Protein AF-A0A2V8TIM9-F1 (afdb_monomer_lite)

Foldseek 3Di:
DPDDQADFQALLLLLLLVLLVVVVDDPVLQVQLVVQLVVNCVVRNADPPPVRRVSRSSSSSSVSNLVSLVCCCVPPVDHDPLSNCLSVVSVVVVVVLVVLLLVLQDFWAQQLQVQLVCVVVVDRVQLVVQCVCVVDPCSVVVVVCLVSNVSNVLSVLVVVDDPLSVVLNVVLVVLSVVQSVVCNVHFADYCCQVPVPQGNPRDDDSVPGDNDIHGGPDRGGRRVPPHSSVVSVVSCVVSVVVVVVD

Radius of gyration: 21.19 Å; chains: 1; bounding box: 47×38×61 Å

Secondary structure (DSSP, 8-state):
----S-PPP-HHHHHHHHHHHHT---HHHHHHHHHHHHHHHHHH---SSHHHHHHHHHHHHHHHHHHHHHHHHHHHS---HHHHHHHHHHHHHHHHHHHHHHTT--SEE-HHHHHHHHHHTTS-HHHHHHHHHHHSTTHHHHHHHHHHTHHHHHHHHHHH-SHHHHHHHHHHHHHHHHHHHHHHHS----HHHHSTTTTTTSPPPGGG--SS-EE-SS------SS-HHHHHHHHHHHHHHHHTT-

pLDDT: mean 85.4, std 11.75, range [27.94, 96.06]

Sequence (246 aa):
MQQTPGLDPNMNFITCLLLFLAARPKRWELISMGMVAAVLLACFGIRREPWQAVLQVLSYGGAGGLVTVLLLPYLSRHFDWKLVGKLVFPPAFGTLTSVLLAATVSGVTYDNLLYAFDGALGFQPDFWAGRVILQIPGMSVSARFLYEALPLFLATAYVSGGCAARNMIAFLVLLGLCGAICFRLFPAVGSVYLYPDAFPFNPPALSSISLVPQSVTVAAPRNCMPSLHCAWAIAFLWTSRRFSRI

Structure (mmCIF, N/CA/C/O backbone):
data_AF-A0A2V8TIM9-F1
#
_entry.id   AF-A0A2V8TIM9-F1
#
loop_
_atom_site.group_PDB
_atom_site.id
_atom_site.type_symbol
_atom_site.label_atom_id
_atom_site.label_alt_id
_atom_site.label_comp_id
_atom_site.label_asym_id
_atom_site.label_entity_id
_atom_site.label_seq_id
_atom_site.pdbx_PDB_ins_code
_atom_site.Cartn_x
_atom_site.Cartn_y
_atom_site.Cartn_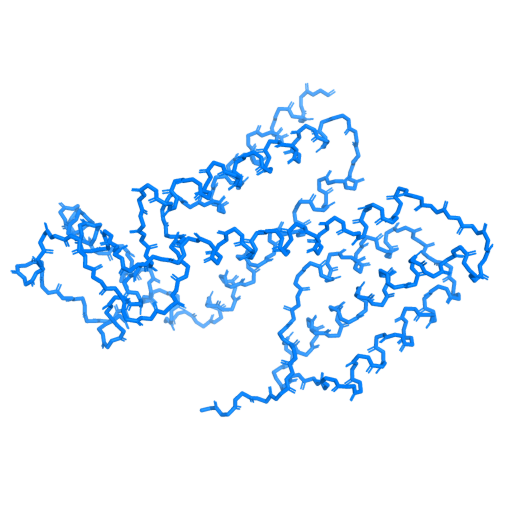z
_atom_site.occupancy
_atom_site.B_iso_or_equiv
_atom_site.auth_seq_id
_atom_site.auth_comp_id
_atom_site.auth_asym_id
_atom_site.auth_atom_id
_atom_site.pdbx_PDB_model_num
ATOM 1 N N . MET A 1 1 ? 22.416 -7.457 4.681 1.00 33.88 1 MET A N 1
ATOM 2 C CA . MET A 1 1 ? 21.617 -6.953 5.820 1.00 33.88 1 MET A CA 1
ATOM 3 C C . MET A 1 1 ? 20.692 -8.069 6.282 1.00 33.88 1 MET A C 1
ATOM 5 O O . MET A 1 1 ? 19.749 -8.380 5.570 1.00 33.88 1 MET A O 1
ATOM 9 N N . GLN A 1 2 ? 20.988 -8.727 7.406 1.00 27.94 2 GLN A N 1
ATOM 10 C CA . GLN A 1 2 ? 20.057 -9.691 8.005 1.00 27.94 2 GLN A CA 1
ATOM 11 C C . GLN A 1 2 ? 18.818 -8.926 8.491 1.00 27.94 2 GLN A C 1
ATOM 13 O O . GLN A 1 2 ? 18.928 -8.085 9.382 1.00 27.94 2 GLN A O 1
ATOM 18 N N . GLN A 1 3 ? 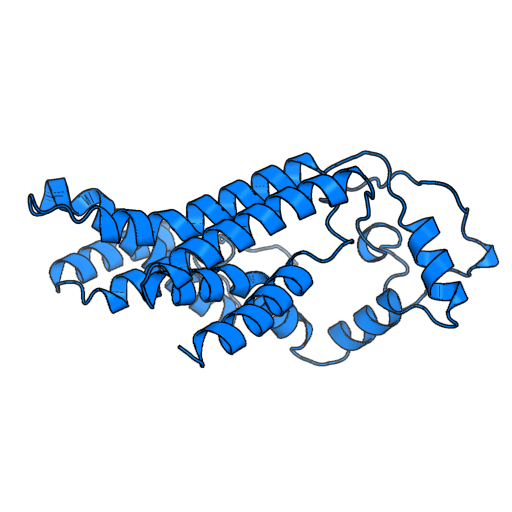17.659 -9.173 7.874 1.00 38.91 3 GLN A N 1
ATOM 19 C CA . GLN A 1 3 ? 16.373 -8.691 8.374 1.00 38.91 3 GLN A CA 1
ATOM 20 C C . GLN A 1 3 ? 16.167 -9.268 9.780 1.00 38.91 3 GLN A C 1
ATOM 22 O O . GLN A 1 3 ? 16.109 -10.483 9.951 1.00 38.91 3 GLN A O 1
ATOM 27 N N . THR A 1 4 ? 16.103 -8.411 10.800 1.00 43.81 4 THR A N 1
ATOM 28 C CA . THR A 1 4 ? 15.718 -8.852 12.144 1.00 43.81 4 THR A CA 1
ATOM 29 C C . THR A 1 4 ? 14.275 -9.358 12.116 1.00 43.81 4 THR A C 1
ATOM 31 O O . THR A 1 4 ? 13.441 -8.734 11.452 1.00 43.81 4 THR A O 1
ATOM 34 N N . PRO A 1 5 ? 13.956 -10.446 12.837 1.00 42.28 5 PRO A N 1
ATOM 35 C CA . PRO A 1 5 ? 12.608 -10.986 12.887 1.00 42.28 5 PRO A CA 1
ATOM 36 C C . PRO A 1 5 ? 11.713 -9.981 13.614 1.00 42.28 5 PRO A C 1
ATOM 38 O O . PRO A 1 5 ? 11.809 -9.794 14.821 1.00 42.28 5 PRO A O 1
ATOM 41 N N . GLY A 1 6 ? 10.892 -9.279 12.847 1.00 53.44 6 GLY A N 1
ATOM 42 C CA . GLY A 1 6 ? 9.860 -8.387 13.342 1.00 53.44 6 GLY A CA 1
ATOM 43 C C . GLY A 1 6 ? 8.857 -8.161 12.229 1.00 53.44 6 GLY A C 1
ATOM 44 O O . GLY A 1 6 ? 9.261 -7.827 11.109 1.00 53.44 6 GLY A O 1
ATOM 45 N N . LEU A 1 7 ? 7.573 -8.378 12.526 1.00 67.75 7 LEU A N 1
ATOM 46 C CA . LEU A 1 7 ? 6.490 -8.146 11.572 1.00 67.75 7 LEU A CA 1
ATOM 47 C C . LEU A 1 7 ? 6.572 -6.710 11.046 1.00 67.75 7 LEU A C 1
ATOM 49 O O . LEU A 1 7 ? 6.748 -5.775 11.828 1.00 67.75 7 LEU A O 1
ATOM 53 N N . ASP A 1 8 ? 6.471 -6.534 9.729 1.00 77.88 8 ASP A N 1
ATOM 54 C CA . ASP A 1 8 ? 6.443 -5.193 9.151 1.00 77.88 8 ASP A CA 1
ATOM 55 C C . ASP A 1 8 ? 5.258 -4.398 9.735 1.00 77.88 8 ASP A C 1
ATOM 57 O O . ASP A 1 8 ? 4.168 -4.962 9.903 1.00 77.88 8 ASP A O 1
ATOM 61 N N . PRO A 1 9 ? 5.444 -3.103 10.062 1.00 81.81 9 PRO A N 1
ATOM 62 C CA . PRO A 1 9 ? 4.342 -2.255 10.493 1.00 81.81 9 PRO A CA 1
ATOM 63 C C . PRO A 1 9 ? 3.198 -2.294 9.479 1.00 81.81 9 PRO A C 1
ATOM 65 O O . PRO A 1 9 ? 3.424 -2.131 8.282 1.00 81.81 9 PRO A O 1
ATOM 68 N N . ASN A 1 10 ? 1.965 -2.489 9.946 1.00 87.25 10 ASN A N 1
ATOM 69 C CA . ASN A 1 10 ? 0.814 -2.618 9.061 1.00 87.25 10 ASN A CA 1
ATOM 70 C C . ASN A 1 10 ? -0.120 -1.413 9.210 1.00 87.25 10 ASN A C 1
ATOM 72 O O . ASN A 1 10 ? -0.772 -1.222 10.242 1.00 87.25 10 ASN A O 1
ATOM 76 N N . MET A 1 11 ? -0.227 -0.620 8.143 1.00 88.50 11 MET A N 1
ATOM 77 C CA . MET A 1 11 ? -1.059 0.588 8.111 1.00 88.50 11 MET A CA 1
ATOM 78 C C . MET A 1 11 ? -2.547 0.302 8.351 1.00 88.50 11 MET A C 1
ATOM 80 O O . MET A 1 11 ? -3.248 1.153 8.900 1.00 88.50 11 MET A O 1
ATOM 84 N N . ASN A 1 12 ? -3.037 -0.902 8.031 1.00 89.00 12 ASN A N 1
ATOM 85 C CA . ASN A 1 12 ? -4.417 -1.290 8.330 1.00 89.00 12 ASN A CA 1
ATOM 86 C C . ASN A 1 12 ? -4.664 -1.366 9.840 1.00 89.00 12 ASN A C 1
ATOM 88 O O . ASN A 1 12 ? -5.698 -0.905 10.310 1.00 89.00 12 ASN A O 1
ATOM 92 N N . PHE A 1 13 ? -3.713 -1.883 10.622 1.00 92.00 13 PHE A N 1
ATOM 93 C CA . PHE A 1 13 ? -3.869 -1.913 12.076 1.00 92.00 13 PHE A CA 1
ATOM 94 C C . PHE A 1 13 ? -3.652 -0.539 12.700 1.00 92.00 13 PHE A C 1
ATOM 96 O O . PHE A 1 13 ? -4.414 -0.163 13.583 1.00 92.00 13 PHE A O 1
ATOM 103 N N . ILE A 1 14 ? -2.711 0.269 12.203 1.00 91.81 14 ILE A N 1
ATOM 104 C CA . ILE A 1 14 ? -2.595 1.676 12.635 1.00 91.81 14 ILE A CA 1
ATOM 105 C C . ILE A 1 14 ? -3.925 2.411 12.412 1.00 91.81 14 ILE A C 1
ATOM 107 O O . ILE A 1 14 ? -4.389 3.153 13.277 1.00 91.81 14 ILE A O 1
ATOM 111 N N . THR A 1 15 ? -4.594 2.134 11.294 1.00 89.06 15 THR A N 1
ATOM 112 C CA . THR A 1 15 ? -5.945 2.630 11.035 1.00 89.06 15 THR A CA 1
ATOM 113 C C . THR A 1 15 ? -6.928 2.174 12.118 1.00 89.06 15 THR A C 1
ATOM 115 O O . THR A 1 15 ? -7.628 3.010 12.685 1.00 89.06 15 THR A O 1
ATOM 118 N N . CYS A 1 16 ? -6.946 0.886 12.480 1.00 91.81 16 CYS A N 1
ATOM 119 C CA . CYS A 1 16 ? -7.778 0.378 13.579 1.00 91.81 16 CYS A CA 1
ATOM 120 C C . CYS A 1 16 ? -7.513 1.098 14.908 1.00 91.81 16 CYS A C 1
ATOM 122 O O . CYS A 1 16 ? -8.469 1.376 15.629 1.00 91.81 16 CYS A O 1
ATOM 124 N N . LEU A 1 17 ? -6.257 1.444 15.218 1.00 93.06 17 LEU A N 1
ATOM 125 C CA . LEU A 1 17 ? -5.920 2.208 16.423 1.00 93.06 17 LEU A CA 1
ATOM 126 C C . LEU A 1 17 ? -6.602 3.579 16.417 1.00 93.06 17 LEU A C 1
ATOM 128 O O . LEU A 1 17 ? -7.246 3.949 17.396 1.00 93.06 17 LEU A O 1
ATOM 132 N N . LEU A 1 18 ? -6.502 4.315 15.308 1.00 90.62 18 LEU A N 1
ATOM 133 C CA . LEU A 1 18 ? -7.140 5.628 15.175 1.00 90.62 18 LEU A CA 1
ATOM 134 C C . LEU A 1 18 ? -8.662 5.527 15.331 1.00 90.62 18 LEU A C 1
ATOM 136 O O . LEU A 1 18 ? -9.261 6.330 16.045 1.00 90.62 18 LEU A O 1
ATOM 140 N N . LEU A 1 19 ? -9.280 4.516 14.713 1.00 88.88 19 LEU A N 1
ATOM 141 C CA . LEU A 1 19 ? -10.717 4.248 14.820 1.00 88.88 19 LEU A CA 1
ATOM 142 C C . LEU A 1 19 ? -11.144 3.920 16.251 1.00 88.88 19 LEU A C 1
ATOM 144 O O . LEU A 1 19 ? -12.153 4.437 16.732 1.00 88.88 19 LEU A O 1
ATOM 148 N N . PHE A 1 20 ? -10.369 3.070 16.921 1.00 91.50 20 PHE A N 1
ATOM 149 C CA . PHE A 1 20 ? -10.612 2.661 18.295 1.00 91.50 20 PHE A CA 1
ATOM 150 C C . PHE A 1 20 ? -10.519 3.854 19.245 1.00 91.50 20 PHE A C 1
ATOM 152 O O . PHE A 1 20 ? -11.456 4.106 19.993 1.00 91.50 20 PHE A O 1
ATOM 159 N N . LEU A 1 21 ? -9.447 4.648 19.163 1.00 92.44 21 LEU A N 1
ATOM 160 C CA . LEU A 1 21 ? -9.264 5.837 20.000 1.00 92.44 21 LEU A CA 1
ATOM 161 C C . LEU A 1 21 ? -10.324 6.913 19.719 1.00 92.44 21 LEU A C 1
ATOM 163 O O . LEU A 1 21 ? -10.828 7.536 20.656 1.00 92.44 21 LEU A O 1
ATOM 167 N N . ALA A 1 22 ? -10.720 7.097 18.455 1.00 89.00 22 ALA A N 1
ATOM 168 C CA . ALA A 1 22 ? -11.788 8.022 18.075 1.00 89.00 22 ALA A CA 1
ATOM 169 C C . ALA A 1 22 ? -13.156 7.631 18.665 1.00 89.00 22 ALA A C 1
ATOM 171 O O . ALA A 1 22 ? -13.987 8.508 18.909 1.00 89.00 22 ALA A O 1
ATOM 172 N N . ALA A 1 23 ? -13.378 6.343 18.949 1.00 88.69 23 ALA A N 1
ATOM 173 C CA . ALA A 1 23 ? -14.577 5.855 19.630 1.00 88.69 23 ALA A CA 1
ATOM 174 C C . ALA A 1 23 ? -14.598 6.156 21.143 1.00 88.69 23 ALA A C 1
ATOM 176 O O . ALA A 1 23 ? -15.589 5.849 21.801 1.00 88.69 23 ALA A O 1
ATOM 177 N N . ARG A 1 24 ? -13.547 6.796 21.685 1.00 91.19 24 ARG A N 1
ATOM 178 C CA . ARG A 1 24 ? -13.395 7.172 23.104 1.00 91.19 24 ARG A CA 1
ATOM 179 C C . ARG A 1 24 ? -13.547 5.965 24.044 1.00 91.19 24 ARG A C 1
ATOM 181 O O . ARG A 1 24 ? -14.478 5.930 24.853 1.00 91.19 24 ARG A O 1
ATOM 188 N N . PRO A 1 25 ? -12.632 4.986 23.946 1.00 91.62 25 PRO A N 1
ATOM 189 C CA . PRO A 1 25 ? -12.728 3.743 24.690 1.00 91.62 25 PRO A CA 1
ATOM 190 C C . PRO A 1 25 ? -12.607 3.991 26.194 1.00 91.62 25 PRO A C 1
ATOM 192 O O . PRO A 1 25 ? -11.937 4.924 26.656 1.00 91.62 25 PRO A O 1
ATOM 195 N N . LYS A 1 26 ? -13.250 3.134 26.983 1.00 92.88 26 LYS A N 1
ATOM 196 C CA . LYS A 1 26 ? -13.168 3.192 28.449 1.00 92.88 26 LYS A CA 1
ATOM 197 C C . LYS A 1 26 ? -11.759 2.811 28.917 1.00 92.88 26 LYS A C 1
ATOM 199 O O . LYS A 1 26 ? -11.015 2.117 28.231 1.00 92.88 26 LYS A O 1
ATOM 204 N N . ARG A 1 27 ? -11.398 3.193 30.149 1.00 93.94 27 ARG A N 1
ATOM 205 C CA . ARG A 1 27 ? -10.072 2.885 30.729 1.00 93.94 27 ARG A CA 1
ATOM 206 C C . ARG A 1 27 ? -9.726 1.394 30.681 1.00 93.94 27 ARG A C 1
ATOM 208 O O . ARG A 1 27 ? -8.596 1.044 30.375 1.00 93.94 27 ARG A O 1
ATOM 215 N N . TRP A 1 28 ? -10.691 0.519 30.952 1.00 91.06 28 TRP A N 1
ATOM 216 C CA . TRP A 1 28 ? -10.463 -0.927 30.927 1.00 91.06 28 TRP A CA 1
ATOM 217 C C . TRP A 1 28 ? -10.275 -1.472 29.499 1.00 91.06 28 TRP A C 1
ATOM 219 O O . TRP A 1 28 ? -9.502 -2.405 29.302 1.00 91.06 28 TRP A O 1
ATOM 229 N N . GLU A 1 29 ? -10.916 -0.863 28.498 1.00 93.38 29 GLU A N 1
ATOM 230 C CA . GLU A 1 29 ? -10.746 -1.218 27.083 1.00 93.38 29 GLU A CA 1
ATOM 231 C C . GLU A 1 29 ? -9.335 -0.832 26.615 1.00 93.38 29 GLU A C 1
ATOM 233 O O . GLU A 1 29 ? -8.671 -1.613 25.939 1.00 93.38 29 GLU A O 1
ATOM 238 N N . LEU A 1 30 ? -8.825 0.323 27.063 1.00 95.06 30 LEU A N 1
ATOM 239 C CA . LEU A 1 30 ? -7.430 0.725 26.843 1.00 95.06 30 LEU A CA 1
ATOM 240 C C . LEU A 1 30 ? -6.433 -0.238 27.502 1.00 95.06 30 LEU A C 1
ATOM 242 O O . LEU A 1 30 ? -5.409 -0.556 26.900 1.00 95.06 30 LEU A O 1
ATOM 246 N N . ILE A 1 31 ? -6.730 -0.729 28.711 1.00 94.50 31 ILE A N 1
ATOM 247 C CA . ILE A 1 31 ? -5.897 -1.735 29.389 1.00 94.50 31 ILE A CA 1
ATOM 248 C C . ILE A 1 31 ? -5.896 -3.044 28.591 1.00 94.50 31 ILE A C 1
ATOM 250 O O . ILE A 1 31 ? -4.830 -3.598 28.339 1.00 94.50 31 ILE A O 1
ATOM 254 N N . SER A 1 32 ? -7.064 -3.516 28.144 1.00 93.31 32 SER A N 1
ATOM 255 C CA . SER A 1 32 ? -7.175 -4.713 27.300 1.00 93.31 32 SER A CA 1
ATOM 256 C C . SER A 1 32 ? -6.370 -4.574 26.004 1.00 93.31 32 SER A C 1
ATOM 258 O O . SER A 1 32 ? -5.559 -5.449 25.699 1.00 93.31 32 SER A O 1
ATOM 260 N N . MET A 1 33 ? -6.519 -3.447 25.302 1.00 95.75 33 MET A N 1
ATOM 261 C CA . MET A 1 33 ? -5.756 -3.129 24.093 1.00 95.75 33 MET A CA 1
ATOM 262 C C . MET A 1 33 ? -4.248 -3.154 24.373 1.00 95.75 33 MET A C 1
ATOM 264 O O . MET A 1 33 ? -3.489 -3.771 23.626 1.00 95.75 33 MET A O 1
ATOM 268 N N . GLY A 1 34 ? -3.817 -2.506 25.462 1.00 96.06 34 GLY A N 1
ATOM 269 C CA . GLY A 1 34 ? -2.417 -2.446 25.877 1.00 96.06 34 GLY A CA 1
ATOM 270 C C . GLY A 1 34 ? -1.830 -3.817 26.214 1.00 96.06 34 GLY A C 1
ATOM 271 O O . GLY A 1 34 ? -0.706 -4.106 25.810 1.00 96.06 34 GLY A O 1
ATOM 272 N N . MET A 1 35 ? -2.593 -4.690 26.882 1.00 95.44 35 MET A N 1
ATOM 273 C CA . MET A 1 35 ? -2.165 -6.063 27.174 1.00 95.44 35 MET A CA 1
ATOM 274 C C . MET A 1 35 ? -1.942 -6.867 25.892 1.00 95.44 35 MET A C 1
ATOM 276 O O . MET A 1 35 ? -0.901 -7.503 25.747 1.00 95.44 35 MET A O 1
ATOM 280 N N . VAL A 1 36 ? -2.875 -6.805 24.936 1.00 94.69 36 VAL A N 1
ATOM 281 C CA . VAL A 1 36 ? -2.715 -7.500 23.648 1.00 94.69 36 VAL A CA 1
ATOM 282 C C . VAL A 1 36 ? -1.513 -6.946 22.881 1.00 94.69 36 VAL A C 1
ATOM 284 O O . VA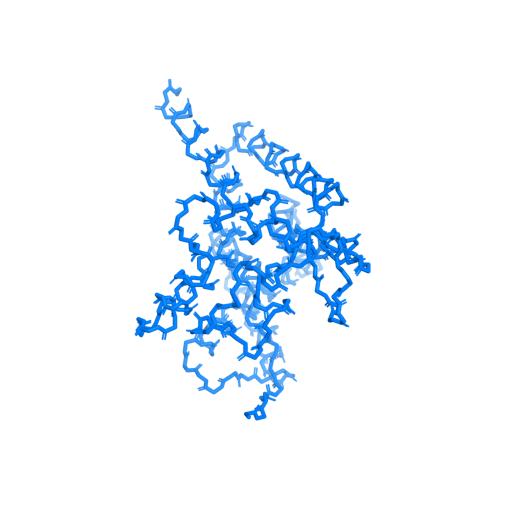L A 1 36 ? -0.702 -7.717 22.371 1.00 94.69 36 VAL A O 1
ATOM 287 N N . ALA A 1 37 ? -1.346 -5.622 22.843 1.00 94.81 37 ALA A N 1
ATOM 288 C CA . ALA A 1 37 ? -0.202 -4.991 22.190 1.00 94.81 37 ALA A CA 1
ATOM 289 C C . ALA A 1 37 ? 1.139 -5.399 22.828 1.00 94.81 37 ALA A C 1
ATOM 291 O O . ALA A 1 37 ? 2.102 -5.658 22.108 1.00 94.81 37 ALA A O 1
ATOM 292 N N . ALA A 1 38 ? 1.198 -5.511 24.160 1.00 94.88 38 ALA A N 1
ATOM 293 C CA . ALA A 1 38 ? 2.383 -5.972 24.881 1.00 94.88 38 ALA A CA 1
ATOM 294 C C . ALA A 1 38 ? 2.710 -7.444 24.582 1.00 94.88 38 ALA A C 1
ATOM 296 O O . ALA A 1 38 ? 3.877 -7.778 24.389 1.00 94.88 38 ALA A O 1
ATOM 297 N N . VAL A 1 39 ? 1.694 -8.310 24.476 1.00 94.88 39 VAL A N 1
ATOM 298 C CA . VAL A 1 39 ? 1.877 -9.709 24.052 1.00 94.88 39 VAL A CA 1
ATOM 299 C C . VAL A 1 39 ? 2.436 -9.772 22.631 1.00 94.88 39 VAL A C 1
ATOM 301 O O . VAL A 1 39 ? 3.422 -10.466 22.398 1.00 94.88 39 VAL A O 1
ATOM 304 N N . LEU A 1 40 ? 1.876 -9.006 21.688 1.00 93.00 40 LEU A N 1
ATOM 305 C CA . LEU A 1 40 ? 2.392 -8.943 20.315 1.00 93.00 40 LEU A CA 1
ATOM 306 C C . LEU A 1 40 ? 3.843 -8.446 20.272 1.00 93.00 40 LEU A C 1
ATOM 308 O O . LEU A 1 40 ? 4.666 -9.021 19.561 1.00 93.00 40 LEU A O 1
ATOM 312 N N . LEU A 1 41 ? 4.175 -7.428 21.068 1.00 91.62 41 LEU A N 1
ATOM 313 C CA . LEU A 1 41 ? 5.539 -6.921 21.191 1.00 91.62 41 LEU A CA 1
ATOM 314 C C . LEU A 1 41 ? 6.497 -7.983 21.751 1.00 91.62 41 LEU A C 1
ATOM 316 O O . LEU A 1 41 ? 7.606 -8.122 21.242 1.00 91.62 41 LEU A O 1
ATOM 320 N N . ALA A 1 42 ? 6.075 -8.751 22.756 1.00 92.00 42 ALA A N 1
ATOM 321 C CA . ALA A 1 42 ? 6.879 -9.826 23.332 1.00 92.00 42 ALA A CA 1
ATOM 322 C C . ALA A 1 42 ? 7.089 -10.992 22.349 1.00 92.00 42 ALA A C 1
ATOM 324 O O . ALA A 1 42 ? 8.184 -11.546 22.284 1.00 92.00 42 ALA A O 1
ATOM 325 N N . CYS A 1 43 ? 6.067 -11.349 21.566 1.00 90.88 43 CYS A N 1
ATOM 326 C CA . CYS A 1 43 ? 6.138 -12.452 20.605 1.00 90.88 43 CYS A CA 1
ATOM 327 C C . CYS A 1 43 ? 6.944 -12.111 19.346 1.00 90.88 43 CYS A C 1
ATOM 329 O O . CYS A 1 43 ? 7.654 -12.969 18.826 1.00 90.88 43 CYS A O 1
ATOM 331 N N . PHE A 1 44 ? 6.813 -10.886 18.833 1.00 88.88 44 PHE A N 1
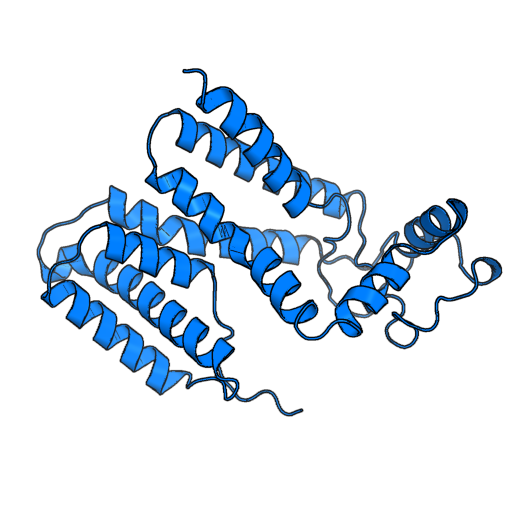ATOM 332 C CA . PHE A 1 44 ? 7.342 -10.507 17.517 1.00 88.88 44 PHE A CA 1
ATOM 333 C C . PHE A 1 44 ? 8.461 -9.467 17.569 1.00 88.88 44 PHE A C 1
ATOM 335 O O . PHE A 1 44 ? 9.028 -9.134 16.530 1.00 88.88 44 PHE A O 1
ATOM 342 N N . GLY A 1 45 ? 8.785 -8.942 18.751 1.00 88.69 45 GLY A N 1
ATOM 343 C CA . GLY A 1 45 ? 9.830 -7.943 18.928 1.00 88.69 45 GLY A CA 1
ATOM 344 C C . GLY A 1 45 ? 9.542 -6.619 18.220 1.00 88.69 45 GLY A C 1
ATOM 345 O O . GLY A 1 45 ? 8.431 -6.345 17.748 1.00 88.69 45 GLY A O 1
ATOM 346 N N . ILE A 1 46 ? 10.581 -5.785 18.158 1.00 86.75 46 ILE A N 1
ATOM 347 C CA . ILE A 1 46 ? 10.555 -4.471 17.519 1.00 86.75 46 ILE A CA 1
ATOM 348 C C . ILE A 1 46 ? 11.729 -4.307 16.551 1.00 86.75 46 ILE A C 1
ATOM 350 O O . ILE A 1 46 ? 12.818 -4.849 16.763 1.00 86.75 46 ILE A O 1
ATOM 354 N N . ARG A 1 47 ? 11.514 -3.555 15.472 1.00 80.81 47 ARG A N 1
ATOM 355 C CA . ARG A 1 47 ? 12.569 -3.158 14.528 1.00 80.81 47 ARG A CA 1
ATOM 356 C C . ARG A 1 47 ? 13.585 -2.230 15.207 1.00 80.81 47 ARG A C 1
ATOM 358 O O . ARG A 1 47 ? 13.241 -1.477 16.112 1.00 80.81 47 ARG A O 1
ATOM 365 N N . ARG A 1 48 ? 14.841 -2.263 14.740 1.00 76.94 48 ARG A N 1
ATOM 366 C CA . ARG A 1 48 ? 15.925 -1.402 15.261 1.00 76.94 48 ARG A CA 1
ATOM 367 C C . ARG A 1 48 ? 15.797 0.056 14.826 1.00 76.94 48 ARG A C 1
ATOM 369 O O . ARG A 1 48 ? 16.181 0.946 15.573 1.00 76.94 48 ARG A O 1
ATOM 376 N N . GLU A 1 49 ? 15.265 0.291 13.630 1.00 83.69 49 GLU A N 1
ATOM 377 C CA . GLU A 1 49 ? 15.088 1.641 13.098 1.00 83.69 49 GLU A CA 1
ATOM 378 C C . GLU A 1 49 ? 14.002 2.393 13.888 1.00 83.69 49 GLU A C 1
ATOM 380 O O . GLU A 1 49 ? 12.859 1.920 13.921 1.00 83.69 49 GLU A O 1
ATOM 385 N N . PRO A 1 50 ? 14.300 3.566 14.486 1.00 84.88 50 PRO A N 1
ATOM 386 C CA . PRO A 1 50 ? 13.384 4.245 15.408 1.00 84.88 50 PRO A CA 1
ATOM 387 C C . PRO A 1 50 ? 11.998 4.531 14.821 1.00 84.88 50 PRO A C 1
ATOM 389 O O . PRO A 1 50 ? 10.982 4.346 15.485 1.00 84.88 50 PRO A O 1
ATOM 392 N N . TRP A 1 51 ? 11.928 4.944 13.555 1.00 80.88 51 TRP A N 1
ATOM 393 C CA . TRP A 1 51 ? 10.651 5.252 12.910 1.00 80.88 51 TRP A CA 1
ATOM 394 C C . TRP A 1 51 ? 9.809 3.990 12.656 1.00 80.88 51 TRP A C 1
ATOM 396 O O . TRP A 1 51 ? 8.593 4.013 12.836 1.00 80.88 51 TRP A O 1
ATOM 406 N N . GLN A 1 52 ? 10.444 2.866 12.298 1.00 84.50 52 GLN A N 1
ATOM 407 C CA . GLN A 1 52 ? 9.750 1.586 12.115 1.00 84.50 52 GLN A CA 1
ATOM 408 C C . GLN A 1 52 ? 9.254 1.047 13.450 1.00 84.50 52 GLN A C 1
ATOM 410 O O . GLN A 1 52 ? 8.136 0.547 13.520 1.00 84.50 52 GLN A O 1
ATOM 415 N N . ALA A 1 53 ? 10.058 1.196 14.504 1.00 87.50 53 ALA A N 1
ATOM 416 C CA . ALA A 1 53 ? 9.689 0.829 15.861 1.00 87.50 53 ALA A CA 1
ATOM 417 C C . ALA A 1 53 ? 8.400 1.541 16.301 1.00 87.50 53 ALA A C 1
ATOM 419 O O . ALA A 1 53 ? 7.460 0.893 16.764 1.00 87.50 53 ALA A O 1
ATOM 420 N N . VAL A 1 54 ? 8.310 2.855 16.067 1.00 90.38 54 VAL A N 1
ATOM 421 C CA . VAL A 1 54 ? 7.099 3.638 16.361 1.00 90.38 54 VAL A CA 1
ATOM 422 C C . VAL A 1 54 ? 5.891 3.103 15.590 1.00 90.38 54 VAL A C 1
ATOM 424 O O . VAL A 1 54 ? 4.864 2.801 16.197 1.00 90.38 54 VAL A O 1
ATOM 427 N N . LEU A 1 55 ? 6.003 2.929 14.269 1.00 89.56 55 LEU A N 1
ATOM 428 C CA . LEU A 1 55 ? 4.893 2.421 13.453 1.00 89.56 55 LEU A CA 1
ATOM 429 C C . LEU A 1 55 ? 4.460 1.007 13.871 1.00 89.56 55 LEU A C 1
ATOM 431 O O . LEU A 1 55 ? 3.271 0.689 13.849 1.00 89.56 55 LEU A O 1
ATOM 435 N N . GLN A 1 56 ? 5.402 0.163 14.281 1.00 90.94 56 GLN A N 1
ATOM 436 C CA . GLN A 1 56 ? 5.126 -1.200 14.725 1.00 90.94 56 GLN A CA 1
ATOM 437 C C . GLN A 1 56 ? 4.355 -1.217 16.049 1.00 90.94 56 GLN A C 1
ATOM 439 O O . GLN A 1 56 ? 3.358 -1.928 16.163 1.00 90.94 56 GLN A O 1
ATOM 444 N N . VAL A 1 57 ? 4.746 -0.381 17.016 1.00 92.62 57 VAL A N 1
ATOM 445 C CA . VAL A 1 57 ? 4.015 -0.221 18.286 1.00 92.62 57 VAL A CA 1
ATOM 446 C C . VAL A 1 57 ? 2.591 0.278 18.036 1.00 92.62 57 VAL A C 1
ATOM 448 O O . VAL A 1 57 ? 1.643 -0.264 18.605 1.00 92.62 57 VAL A O 1
ATOM 451 N N . LEU A 1 58 ? 2.416 1.254 17.138 1.00 93.88 58 LEU A N 1
ATOM 452 C CA . LEU A 1 58 ? 1.088 1.737 16.744 1.00 93.88 58 LEU A CA 1
ATOM 453 C C . LEU A 1 58 ? 0.252 0.630 16.080 1.00 93.88 58 LEU A C 1
ATOM 455 O O . LEU A 1 58 ? -0.929 0.471 16.388 1.00 93.88 58 LEU A O 1
ATOM 459 N N . SER A 1 59 ? 0.868 -0.172 15.209 1.00 93.19 59 SER A N 1
ATOM 460 C CA . SER A 1 59 ? 0.227 -1.323 14.566 1.00 93.19 59 SER A CA 1
ATOM 461 C C . SER A 1 59 ? -0.214 -2.372 15.596 1.00 93.19 59 SER A C 1
ATOM 463 O O . SER A 1 59 ? -1.346 -2.849 15.537 1.00 93.19 59 SER A O 1
ATOM 465 N N . TYR A 1 60 ? 0.627 -2.710 16.578 1.00 95.25 60 TYR A N 1
ATOM 466 C CA . TYR A 1 60 ? 0.256 -3.640 17.653 1.00 95.25 60 TYR A CA 1
ATOM 467 C C . TYR A 1 60 ? -0.856 -3.089 18.543 1.00 95.25 60 TYR A C 1
ATOM 469 O O . TYR A 1 60 ? -1.778 -3.829 18.883 1.00 95.25 60 TYR A O 1
ATOM 477 N N . GLY A 1 61 ? -0.824 -1.791 18.859 1.00 95.62 61 GLY A N 1
ATOM 478 C CA . GLY A 1 61 ? -1.919 -1.113 19.554 1.00 95.62 61 GLY A CA 1
ATOM 479 C C . GLY A 1 61 ? -3.246 -1.250 18.808 1.00 95.62 61 GLY A C 1
ATOM 480 O O . GLY A 1 61 ? -4.265 -1.591 19.401 1.00 95.62 61 GLY A O 1
ATOM 481 N N . GLY A 1 62 ? -3.235 -1.057 17.491 1.00 94.25 62 GLY A N 1
ATOM 482 C CA . GLY A 1 62 ? -4.434 -1.182 16.667 1.00 94.25 62 GLY A CA 1
ATOM 483 C C . GLY A 1 62 ? -4.970 -2.601 16.521 1.00 94.25 62 GLY A C 1
ATOM 484 O O . GLY A 1 62 ? -6.184 -2.803 16.583 1.00 94.25 62 GLY A O 1
ATOM 485 N N . ALA A 1 63 ? -4.081 -3.591 16.396 1.00 94.50 63 ALA A N 1
ATOM 486 C CA . ALA A 1 63 ? -4.456 -5.003 16.466 1.00 94.50 63 ALA A CA 1
ATOM 487 C C . ALA A 1 63 ? -5.070 -5.339 17.837 1.00 94.50 63 ALA A C 1
ATOM 489 O O . ALA A 1 63 ? -6.108 -5.997 17.905 1.00 94.50 63 ALA A O 1
ATOM 490 N N . GLY A 1 64 ? -4.486 -4.808 18.917 1.00 95.25 64 GLY A N 1
ATOM 491 C CA . GLY A 1 64 ? -5.046 -4.890 20.263 1.00 95.25 64 GLY A CA 1
ATOM 492 C C . GLY A 1 64 ? -6.449 -4.297 20.351 1.00 95.25 64 GLY A C 1
ATOM 493 O O . GLY A 1 64 ? -7.342 -4.948 20.882 1.00 95.25 64 GLY A O 1
ATOM 494 N N . GLY A 1 65 ? -6.681 -3.121 19.764 1.00 93.88 65 GLY A N 1
ATOM 495 C CA . GLY A 1 65 ? -7.989 -2.459 19.781 1.00 93.88 65 GLY A CA 1
ATOM 496 C C . GLY A 1 65 ? -9.064 -3.282 19.069 1.00 93.88 65 GLY A C 1
ATOM 497 O O . GLY A 1 65 ? -10.175 -3.426 19.579 1.00 93.88 65 GLY A O 1
ATOM 498 N N . LEU A 1 66 ? -8.720 -3.893 17.930 1.00 94.44 66 LEU A N 1
ATOM 499 C CA . LEU A 1 66 ? -9.608 -4.819 17.222 1.00 94.44 66 LEU A CA 1
ATOM 500 C C . LEU A 1 66 ? -9.955 -6.037 18.089 1.00 94.44 66 LEU A C 1
ATOM 502 O O . LEU A 1 66 ? -11.133 -6.363 18.233 1.00 94.44 66 LEU A O 1
ATOM 506 N N . VAL A 1 67 ? -8.956 -6.681 18.698 1.00 94.44 67 VAL A N 1
ATOM 507 C CA . VAL A 1 67 ? -9.177 -7.839 19.580 1.00 94.44 67 VAL A CA 1
ATOM 508 C C . VAL A 1 67 ? -10.039 -7.453 20.782 1.00 94.44 67 VAL A C 1
ATOM 510 O O . VAL A 1 67 ? -11.006 -8.150 21.082 1.00 94.44 67 VAL A O 1
ATOM 513 N N . THR A 1 68 ? -9.764 -6.321 21.432 1.00 92.94 68 THR A N 1
ATOM 514 C CA . THR A 1 68 ? -10.575 -5.817 22.547 1.00 92.94 68 THR A CA 1
ATOM 515 C C . THR A 1 68 ? -12.034 -5.637 22.141 1.00 92.94 68 THR A C 1
ATOM 517 O O . THR A 1 68 ? -12.921 -6.098 22.859 1.00 92.94 68 THR A O 1
ATOM 520 N N . VAL A 1 69 ? -12.300 -5.032 20.979 1.00 92.00 69 VAL A N 1
ATOM 521 C CA . VAL A 1 69 ? -13.672 -4.829 20.490 1.00 92.00 69 VAL A CA 1
ATOM 522 C C . VAL A 1 69 ? -14.379 -6.153 20.186 1.00 92.00 69 VAL A C 1
ATOM 524 O O . VAL A 1 69 ? -15.567 -6.288 20.472 1.00 92.00 69 VAL A O 1
ATOM 527 N N . LEU A 1 70 ? -13.664 -7.155 19.673 1.00 91.44 70 LEU A N 1
ATOM 528 C CA . LEU A 1 70 ? -14.217 -8.498 19.460 1.00 91.44 70 LEU A CA 1
ATOM 529 C C . LEU A 1 70 ? -14.498 -9.242 20.778 1.00 91.44 70 LEU A C 1
ATOM 531 O O . LEU A 1 70 ? -15.405 -10.072 20.828 1.00 91.44 70 LEU A O 1
ATOM 535 N N . LEU A 1 71 ? -13.765 -8.926 21.851 1.00 89.94 71 LEU A N 1
ATOM 536 C CA . LEU A 1 71 ? -13.948 -9.505 23.187 1.00 89.94 71 LEU A CA 1
ATOM 537 C C . LEU A 1 71 ? -14.982 -8.762 24.053 1.00 89.94 71 LEU A C 1
ATOM 539 O O . LEU A 1 71 ? -15.464 -9.325 25.039 1.00 89.94 71 LEU A O 1
ATOM 543 N N . LEU A 1 72 ? -15.403 -7.549 23.668 1.00 87.31 72 LEU A N 1
ATOM 544 C CA . LEU A 1 72 ? -16.434 -6.759 24.363 1.00 87.31 72 LEU A CA 1
ATOM 545 C C . LEU A 1 72 ? -17.714 -7.524 24.756 1.00 87.31 72 LEU A C 1
ATOM 547 O O . LEU A 1 72 ? -18.148 -7.335 25.900 1.00 87.31 72 LEU A O 1
ATOM 551 N N . PRO A 1 73 ? -18.326 -8.378 23.905 1.00 86.31 73 PRO A N 1
ATOM 552 C CA . PRO A 1 73 ? -19.572 -9.046 24.277 1.00 86.31 73 PRO A CA 1
ATOM 553 C C . PRO A 1 73 ? -19.360 -10.057 25.410 1.00 86.31 73 PRO A C 1
ATOM 555 O O . PRO A 1 73 ? -20.267 -10.276 26.209 1.00 86.31 73 PRO A O 1
ATOM 558 N N . TYR A 1 74 ? -18.153 -10.610 25.539 1.00 86.50 74 TYR A N 1
ATOM 559 C CA . TYR A 1 74 ? -17.789 -11.530 26.616 1.00 86.50 74 TYR A CA 1
ATOM 560 C C . TYR A 1 74 ? -17.377 -10.788 27.892 1.00 86.50 74 TYR A C 1
ATOM 562 O O . TYR A 1 74 ? -17.701 -11.231 28.990 1.00 86.50 74 TYR A O 1
ATOM 570 N N . LEU A 1 75 ? -16.699 -9.644 27.753 1.00 80.00 75 LEU A N 1
ATOM 571 C CA . LEU A 1 75 ? -16.167 -8.871 28.882 1.00 80.00 75 LEU A CA 1
ATOM 572 C C . LEU A 1 75 ? -17.205 -7.949 29.536 1.00 80.00 75 LEU A C 1
ATOM 574 O O . LEU A 1 75 ? -17.145 -7.702 30.736 1.00 80.00 75 LEU A O 1
ATOM 578 N N . SER A 1 76 ? -18.143 -7.415 28.754 1.00 79.94 76 SER A N 1
ATOM 579 C CA . SER A 1 76 ? -19.047 -6.343 29.198 1.00 79.94 76 SER A CA 1
ATOM 580 C C . SER A 1 76 ? -20.517 -6.567 28.841 1.00 79.94 76 SER A C 1
ATOM 582 O O . SER A 1 76 ? -21.353 -5.735 29.190 1.00 79.94 76 SER A O 1
ATOM 584 N N . ARG A 1 77 ? -20.842 -7.661 28.129 1.00 78.94 77 ARG A N 1
ATOM 585 C CA . ARG A 1 77 ? -22.173 -7.945 27.547 1.00 78.94 77 ARG A CA 1
ATOM 586 C C . ARG A 1 77 ? -22.721 -6.846 26.626 1.00 78.94 77 ARG A C 1
ATOM 588 O O . ARG A 1 77 ? -23.877 -6.906 26.219 1.00 78.94 77 ARG A O 1
ATOM 595 N N . HIS A 1 78 ? -21.894 -5.868 26.265 1.00 78.69 78 HIS A N 1
ATOM 596 C CA . HIS A 1 78 ? -22.213 -4.823 25.307 1.00 78.69 78 HIS A CA 1
ATOM 597 C C . HIS A 1 78 ? -21.561 -5.164 23.971 1.00 78.69 78 HIS A C 1
ATOM 599 O O . HIS A 1 78 ? -20.396 -5.558 23.929 1.00 78.69 78 HIS A O 1
ATOM 605 N N . PHE A 1 79 ? -22.300 -5.002 22.875 1.00 84.81 79 PHE A N 1
ATOM 606 C CA . PHE A 1 79 ? -21.767 -5.261 21.544 1.00 84.81 79 PHE A CA 1
ATOM 607 C C . PHE A 1 79 ? -22.151 -4.162 20.565 1.00 84.81 79 PHE A C 1
ATOM 609 O O . PHE A 1 79 ? -23.327 -3.960 20.268 1.00 84.81 79 PHE A O 1
ATOM 616 N N . ASP A 1 80 ? -21.146 -3.447 20.066 1.00 86.94 80 ASP A N 1
ATOM 617 C CA . ASP A 1 80 ? -21.323 -2.422 19.043 1.00 86.94 80 ASP A CA 1
ATOM 618 C C . ASP A 1 80 ? -20.901 -2.970 17.675 1.00 86.94 80 ASP A C 1
ATOM 620 O O . ASP A 1 80 ? -19.743 -2.872 17.262 1.00 86.94 80 ASP A O 1
ATOM 624 N N . TRP A 1 81 ? -21.873 -3.523 16.944 1.00 84.31 81 TRP A N 1
ATOM 625 C CA . TRP A 1 81 ? -21.680 -4.013 15.576 1.00 84.31 81 TRP A CA 1
ATOM 626 C C . TRP A 1 81 ? -21.113 -2.949 14.629 1.00 84.31 81 TRP A C 1
ATOM 628 O O . TRP A 1 81 ? -20.387 -3.286 13.690 1.00 84.31 81 TRP A O 1
ATOM 638 N N . LYS A 1 82 ? -21.416 -1.663 14.854 1.00 86.25 82 LYS A N 1
ATOM 639 C CA . LYS A 1 82 ? -20.913 -0.584 13.995 1.00 86.25 82 LYS A CA 1
ATOM 640 C C . LYS A 1 82 ? -19.423 -0.376 14.228 1.00 86.25 82 LYS A C 1
ATOM 642 O O . LYS A 1 82 ? -18.684 -0.205 13.259 1.00 86.25 82 LYS A O 1
ATOM 647 N N . LEU A 1 83 ? -18.979 -0.401 15.484 1.00 87.25 83 LEU A N 1
ATOM 648 C CA . LEU A 1 83 ? -17.562 -0.287 15.824 1.00 87.25 83 LEU A CA 1
ATOM 649 C C . LEU A 1 83 ? -16.771 -1.510 15.347 1.00 87.25 83 LEU A C 1
ATOM 651 O O . LEU A 1 83 ? -15.730 -1.346 14.716 1.00 87.25 83 LEU A O 1
ATOM 655 N N . VAL A 1 84 ? -17.301 -2.719 15.551 1.00 89.69 84 VAL A N 1
ATOM 656 C CA . VAL A 1 84 ? -16.699 -3.961 15.032 1.00 89.69 84 VAL A CA 1
ATOM 657 C C . VAL A 1 84 ? -16.510 -3.865 13.518 1.00 89.69 84 VAL A C 1
ATOM 659 O O . VAL A 1 84 ? -15.400 -4.051 13.024 1.00 89.69 84 VAL A O 1
ATOM 662 N N . GLY A 1 85 ? -17.559 -3.488 12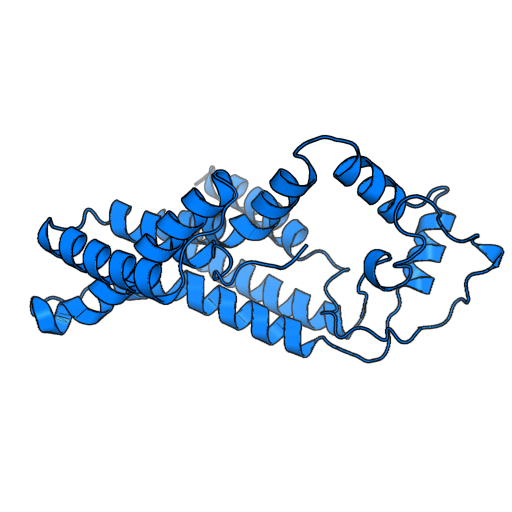.779 1.00 86.44 85 GLY A N 1
ATOM 663 C CA . GLY A 1 85 ? -17.475 -3.310 11.329 1.00 86.44 85 GLY A CA 1
ATOM 664 C C . GLY A 1 85 ? -16.425 -2.273 10.911 1.00 86.44 85 GLY A C 1
ATOM 665 O O . GLY A 1 85 ? -15.694 -2.498 9.950 1.00 86.44 85 GLY A O 1
ATOM 666 N N . LYS A 1 86 ? -16.296 -1.165 11.657 1.00 85.00 86 LYS A N 1
ATOM 667 C CA . LYS A 1 86 ? -15.255 -0.145 11.432 1.00 85.00 86 LYS A CA 1
ATOM 668 C C . LYS A 1 86 ? -13.844 -0.690 11.611 1.00 85.00 86 LYS A C 1
ATOM 670 O O . LYS A 1 86 ? -13.001 -0.397 10.773 1.00 85.00 86 LYS A O 1
ATOM 675 N N . LEU A 1 87 ? -13.582 -1.473 12.653 1.00 89.31 87 LEU A N 1
ATOM 676 C CA . LEU A 1 87 ? -12.235 -1.983 12.930 1.00 89.31 87 LEU A CA 1
ATOM 677 C C . LEU A 1 87 ? -11.875 -3.214 12.084 1.00 89.31 87 LEU A C 1
ATOM 679 O O . LEU A 1 87 ? -10.696 -3.442 11.831 1.00 89.31 87 LEU A O 1
ATOM 683 N N . VAL A 1 88 ? -12.856 -4.001 11.635 1.00 89.69 88 VAL A N 1
ATOM 684 C CA . VAL A 1 88 ? -12.625 -5.166 10.760 1.00 89.69 88 VAL A CA 1
ATOM 685 C C . VAL A 1 88 ? -12.386 -4.744 9.309 1.00 89.69 88 VAL A C 1
ATOM 687 O O . VAL A 1 88 ? -11.622 -5.399 8.601 1.00 89.69 88 VAL A O 1
ATOM 690 N N . PHE A 1 89 ? -13.006 -3.651 8.856 1.00 85.56 89 PHE A N 1
ATOM 691 C CA . PHE A 1 89 ? -12.936 -3.233 7.456 1.00 85.56 89 PHE A CA 1
ATOM 692 C C . PHE A 1 89 ? -11.497 -3.007 6.938 1.00 85.56 89 PHE A C 1
ATOM 694 O O . PHE A 1 89 ? -11.172 -3.618 5.920 1.00 85.56 89 PHE A O 1
ATOM 701 N N . PRO A 1 90 ? -10.609 -2.223 7.593 1.00 86.75 90 PRO A N 1
ATOM 702 C CA . PRO A 1 90 ? -9.251 -2.003 7.090 1.00 86.75 90 PRO A CA 1
ATOM 703 C C . PRO A 1 90 ? -8.433 -3.293 6.890 1.00 86.75 90 PRO A C 1
ATOM 705 O O . PRO A 1 90 ? -7.956 -3.509 5.776 1.00 86.75 90 PRO A O 1
ATOM 708 N N . PRO A 1 91 ? -8.280 -4.196 7.885 1.00 89.12 91 PRO A N 1
ATOM 709 C CA . PRO A 1 91 ? -7.511 -5.421 7.681 1.00 89.12 91 PRO A CA 1
ATOM 710 C C . PRO A 1 91 ? -8.175 -6.363 6.671 1.00 89.12 91 PRO A C 1
ATOM 712 O O . PRO A 1 91 ? -7.465 -6.947 5.859 1.00 89.12 91 PRO A O 1
ATOM 715 N N . ALA A 1 92 ? -9.510 -6.465 6.643 1.00 87.62 92 ALA A N 1
ATOM 716 C CA . ALA A 1 92 ? -10.206 -7.283 5.647 1.00 87.62 92 ALA A CA 1
ATOM 717 C C . ALA A 1 92 ? -9.975 -6.769 4.215 1.00 87.62 92 ALA A C 1
ATOM 719 O O . ALA A 1 92 ? -9.692 -7.553 3.309 1.00 87.62 92 ALA A O 1
ATOM 720 N N . PHE A 1 93 ? -10.044 -5.450 4.017 1.00 83.31 93 PHE A N 1
ATOM 721 C CA . PHE A 1 93 ? -9.749 -4.808 2.738 1.00 83.31 93 PHE A CA 1
ATOM 722 C C . PHE A 1 93 ? -8.284 -5.008 2.323 1.00 83.31 93 PHE A C 1
ATOM 724 O O . PHE A 1 93 ? -8.007 -5.336 1.166 1.00 83.31 93 PHE A O 1
ATOM 731 N N . GLY A 1 94 ? -7.352 -4.874 3.272 1.00 84.19 94 GLY A N 1
ATOM 732 C CA . GLY A 1 94 ? -5.935 -5.163 3.063 1.00 84.19 94 GLY A CA 1
ATOM 733 C C . GLY A 1 94 ? -5.703 -6.606 2.610 1.00 84.19 94 GLY A C 1
ATOM 734 O O . GLY A 1 94 ? -5.095 -6.825 1.565 1.00 84.19 94 GLY A O 1
ATOM 735 N N . THR A 1 95 ? -6.257 -7.586 3.332 1.00 87.38 95 THR A N 1
ATOM 736 C CA . THR A 1 95 ? -6.152 -9.012 2.983 1.00 87.38 95 THR A CA 1
ATOM 737 C C . THR A 1 95 ? -6.762 -9.316 1.617 1.00 87.38 95 THR A C 1
ATOM 739 O O . THR A 1 95 ? -6.125 -9.993 0.812 1.00 87.38 95 THR A O 1
ATOM 742 N N . LEU A 1 96 ? -7.956 -8.793 1.319 1.00 85.81 96 LEU A N 1
ATOM 743 C CA . LEU A 1 96 ? -8.586 -8.957 0.007 1.00 85.81 96 LEU A CA 1
ATOM 744 C C . LEU A 1 96 ? -7.681 -8.422 -1.109 1.00 85.81 96 LEU A C 1
ATOM 746 O O . LEU A 1 96 ? -7.460 -9.108 -2.104 1.00 85.81 96 LEU A O 1
ATOM 750 N N . THR A 1 97 ? -7.115 -7.229 -0.925 1.00 83.38 97 THR A N 1
ATOM 751 C CA . THR A 1 97 ? -6.201 -6.616 -1.899 1.00 83.38 97 THR A CA 1
ATOM 752 C C . THR A 1 97 ? -4.947 -7.468 -2.098 1.00 83.38 97 THR A C 1
ATOM 754 O O . THR A 1 97 ? -4.548 -7.708 -3.236 1.00 83.38 97 THR A O 1
ATOM 757 N N . SER A 1 98 ? -4.354 -7.987 -1.018 1.00 86.12 98 SER A N 1
ATOM 758 C CA . SER A 1 98 ? -3.202 -8.892 -1.097 1.00 86.12 98 SER A CA 1
ATOM 759 C C . SER A 1 98 ? -3.523 -10.182 -1.854 1.00 86.12 98 SER A C 1
ATOM 761 O O . SER A 1 98 ? -2.719 -10.611 -2.679 1.00 86.12 98 SER A O 1
ATOM 763 N N . VAL A 1 99 ? -4.697 -10.780 -1.627 1.00 88.50 99 VAL A N 1
ATOM 764 C CA . VAL A 1 99 ? -5.144 -11.984 -2.350 1.00 88.50 99 VAL A CA 1
ATOM 765 C C . VAL A 1 99 ? -5.357 -11.687 -3.833 1.00 88.50 99 VAL A C 1
ATOM 767 O O . VAL A 1 99 ? -4.888 -12.444 -4.682 1.00 88.50 99 VAL A O 1
ATOM 770 N N . LEU A 1 100 ? -6.018 -10.573 -4.160 1.00 87.00 100 LEU A N 1
ATOM 771 C CA . LEU A 1 100 ? -6.236 -10.160 -5.548 1.00 87.00 100 LEU A CA 1
ATOM 772 C C . LEU A 1 100 ? -4.910 -9.924 -6.278 1.00 87.00 100 LEU A C 1
ATOM 774 O O . LEU A 1 100 ? -4.757 -10.392 -7.401 1.00 87.00 100 LEU A O 1
ATOM 778 N N . LEU A 1 101 ? -3.943 -9.266 -5.632 1.00 86.50 101 LEU A N 1
ATOM 779 C CA . LEU A 1 101 ? -2.599 -9.051 -6.176 1.00 86.50 101 LEU A CA 1
ATOM 780 C C . LEU A 1 101 ? -1.814 -10.356 -6.340 1.00 86.50 101 LEU A C 1
ATOM 782 O O . LEU A 1 101 ? -1.171 -10.557 -7.365 1.00 86.50 101 LEU A O 1
ATOM 786 N N . ALA A 1 102 ? -1.884 -11.272 -5.374 1.00 88.50 102 ALA A N 1
ATOM 787 C CA . ALA A 1 102 ? -1.262 -12.588 -5.513 1.00 88.50 102 ALA A CA 1
ATOM 788 C C . ALA A 1 102 ? -1.837 -13.352 -6.719 1.00 88.50 102 ALA A C 1
ATOM 790 O O . ALA A 1 102 ? -1.107 -14.010 -7.456 1.00 88.50 102 ALA A O 1
ATOM 791 N N . ALA A 1 103 ? -3.136 -13.196 -6.978 1.00 87.88 103 ALA A N 1
ATOM 792 C CA . ALA A 1 103 ? -3.811 -13.799 -8.118 1.00 87.88 103 ALA A CA 1
ATOM 793 C C . ALA A 1 103 ? -3.466 -13.147 -9.474 1.00 87.88 103 ALA A C 1
ATOM 795 O O . ALA A 1 103 ? -3.965 -13.624 -10.500 1.00 87.88 103 ALA A O 1
ATOM 796 N N . THR A 1 104 ? -2.670 -12.071 -9.515 1.00 87.31 104 THR A N 1
ATOM 797 C CA . THR A 1 104 ? -2.157 -11.503 -10.774 1.00 87.31 104 THR A CA 1
ATOM 798 C C . THR A 1 104 ? -0.782 -12.029 -11.147 1.00 87.31 104 THR A C 1
ATOM 800 O O . THR A 1 104 ? -0.372 -11.813 -12.283 1.00 87.31 104 THR A O 1
ATOM 803 N N . VAL A 1 105 ? -0.086 -12.742 -10.253 1.00 86.38 105 VAL A N 1
ATOM 804 C CA . VAL A 1 105 ? 1.222 -13.342 -10.550 1.00 86.38 105 VAL A CA 1
ATOM 805 C C . VAL A 1 105 ? 1.089 -14.270 -11.764 1.00 86.38 105 VAL A C 1
ATOM 807 O O . VAL A 1 105 ? 0.428 -15.304 -11.717 1.00 86.38 105 VAL A O 1
ATOM 810 N N . SER A 1 106 ? 1.702 -13.863 -12.873 1.00 80.75 106 SER A N 1
ATOM 811 C CA . SER A 1 106 ? 1.710 -14.565 -14.162 1.00 80.75 106 SER A CA 1
ATOM 812 C C . SER A 1 106 ? 3.142 -14.930 -14.553 1.00 80.75 106 SER A C 1
ATOM 814 O O . SER A 1 106 ? 4.081 -14.403 -13.972 1.00 80.75 106 SER A O 1
ATOM 816 N N . GLY A 1 107 ? 3.350 -15.777 -15.564 1.00 78.19 107 GLY A N 1
ATOM 817 C CA . GLY A 1 107 ? 4.691 -15.993 -16.127 1.00 78.19 107 GLY A CA 1
ATOM 818 C C . GLY A 1 107 ? 5.157 -14.849 -17.033 1.00 78.19 107 GLY A C 1
ATOM 819 O O . GLY A 1 107 ? 6.327 -14.496 -17.002 1.00 78.19 107 GLY A O 1
ATOM 820 N N . VAL A 1 108 ? 4.237 -14.245 -17.793 1.00 89.00 108 VAL A N 1
ATOM 821 C CA . VAL A 1 108 ? 4.516 -13.312 -18.901 1.00 89.00 108 VAL A CA 1
ATOM 822 C C . VAL A 1 108 ? 4.149 -11.874 -18.536 1.00 89.00 108 VAL A C 1
ATOM 824 O O . VAL A 1 108 ? 3.120 -11.654 -17.886 1.00 89.00 108 VAL A O 1
ATOM 827 N N . THR A 1 109 ? 4.951 -10.910 -18.992 1.00 93.38 109 THR A N 1
ATOM 828 C CA . THR A 1 109 ? 4.705 -9.471 -18.857 1.00 93.38 109 THR A CA 1
ATOM 829 C C . THR A 1 109 ? 4.954 -8.684 -20.142 1.00 93.38 109 THR A C 1
ATOM 831 O O . THR A 1 109 ? 5.642 -9.137 -21.057 1.00 93.38 109 THR A O 1
ATOM 834 N N . TYR A 1 110 ? 4.395 -7.476 -20.194 1.00 94.19 110 TYR A N 1
ATOM 835 C CA . TYR A 1 110 ? 4.559 -6.505 -21.278 1.00 94.19 110 TYR A CA 1
ATOM 836 C C . TYR A 1 110 ? 5.592 -5.415 -20.965 1.00 94.19 110 TYR A C 1
ATOM 838 O O . TYR A 1 110 ? 5.639 -4.401 -21.656 1.00 94.19 110 TYR A O 1
ATOM 846 N N . ASP A 1 111 ? 6.437 -5.611 -19.952 1.00 93.75 111 ASP A N 1
ATOM 847 C CA . ASP A 1 111 ? 7.384 -4.593 -19.484 1.00 93.75 111 ASP A CA 1
ATOM 848 C C . ASP A 1 111 ? 8.352 -4.115 -20.585 1.00 93.75 111 ASP A C 1
ATOM 850 O O . ASP A 1 111 ? 8.597 -2.920 -20.681 1.00 93.75 111 ASP A O 1
ATOM 854 N N . ASN A 1 112 ? 8.818 -4.992 -21.489 1.00 93.88 112 ASN A N 1
ATOM 855 C CA . ASN A 1 112 ? 9.644 -4.581 -22.640 1.00 93.88 112 ASN A CA 1
ATOM 856 C C . ASN A 1 112 ? 8.908 -3.643 -23.603 1.00 93.88 112 ASN A C 1
ATOM 858 O O . ASN A 1 112 ? 9.501 -2.701 -24.126 1.00 93.88 112 ASN A O 1
ATOM 862 N N . LEU A 1 113 ? 7.619 -3.902 -23.846 1.00 94.31 113 LEU A N 1
ATOM 863 C CA . LEU A 1 113 ? 6.790 -3.069 -24.718 1.00 94.31 113 LEU A CA 1
ATOM 864 C C . LEU A 1 113 ? 6.554 -1.700 -24.076 1.00 94.31 113 LEU A C 1
ATOM 866 O O . LEU A 1 113 ? 6.665 -0.684 -24.756 1.00 94.31 113 LEU A O 1
ATOM 870 N N . LEU A 1 114 ? 6.279 -1.677 -22.767 1.00 93.50 114 LEU A N 1
ATOM 871 C CA . LEU A 1 114 ? 6.114 -0.442 -21.997 1.00 93.50 114 LEU A CA 1
ATOM 872 C C . LEU A 1 114 ? 7.414 0.370 -21.960 1.00 93.50 114 LEU A C 1
ATOM 874 O O . LEU A 1 114 ? 7.396 1.560 -22.247 1.00 93.50 114 LEU A O 1
ATOM 878 N N . TYR A 1 115 ? 8.546 -0.284 -21.711 1.00 94.44 115 TYR A N 1
ATOM 879 C CA . TYR A 1 115 ? 9.869 0.339 -21.710 1.00 94.44 115 TYR A CA 1
ATOM 880 C C . TYR A 1 115 ? 10.242 0.945 -23.074 1.00 94.44 115 TYR A C 1
ATOM 882 O O . TYR A 1 115 ? 10.796 2.044 -23.162 1.00 94.44 115 TYR A O 1
ATOM 890 N N . ALA A 1 116 ? 9.934 0.237 -24.164 1.00 95.00 116 ALA A N 1
ATOM 891 C CA . ALA A 1 116 ? 10.161 0.745 -25.512 1.00 95.00 116 ALA A CA 1
ATOM 892 C C . ALA A 1 116 ? 9.230 1.918 -25.850 1.00 95.00 116 ALA A C 1
ATOM 894 O O . ALA A 1 116 ? 9.670 2.886 -26.472 1.00 95.00 116 ALA A O 1
ATOM 895 N N . PHE A 1 117 ? 7.966 1.847 -25.423 1.00 94.25 117 PHE A N 1
ATOM 896 C CA . PHE A 1 117 ? 7.003 2.935 -25.576 1.00 94.25 117 PHE A CA 1
ATOM 897 C C . PHE A 1 117 ? 7.467 4.199 -24.847 1.00 94.25 117 PHE A C 1
ATOM 899 O O . PHE A 1 117 ? 7.519 5.264 -25.458 1.00 94.25 117 PHE A O 1
ATOM 906 N N . ASP A 1 118 ? 7.864 4.070 -23.583 1.00 94.94 118 ASP A N 1
ATOM 907 C CA . ASP A 1 118 ? 8.396 5.171 -22.783 1.00 94.94 118 ASP A CA 1
ATOM 908 C C . ASP A 1 118 ? 9.595 5.822 -23.483 1.00 94.94 118 ASP A C 1
ATOM 910 O O . ASP A 1 118 ? 9.601 7.030 -23.730 1.00 94.94 118 ASP A O 1
ATOM 914 N N . GLY A 1 119 ? 10.554 5.012 -23.935 1.00 94.56 119 GLY A N 1
ATOM 915 C CA . GLY A 1 119 ? 11.712 5.503 -24.677 1.00 94.56 119 GLY A CA 1
ATOM 916 C C . GLY A 1 119 ? 11.377 6.195 -26.001 1.00 94.56 119 GLY A C 1
ATOM 917 O O . GLY A 1 119 ? 12.079 7.131 -26.388 1.00 94.56 119 GLY A O 1
ATOM 918 N N . ALA A 1 120 ? 10.292 5.802 -26.675 1.00 94.12 120 ALA A N 1
ATOM 919 C CA . ALA A 1 120 ? 9.812 6.483 -27.878 1.00 94.12 120 ALA A CA 1
ATOM 920 C C . ALA A 1 120 ? 9.294 7.907 -27.591 1.00 94.12 120 ALA A C 1
ATOM 922 O O . ALA A 1 120 ? 9.271 8.738 -28.500 1.00 94.12 120 ALA A O 1
ATOM 923 N N . LEU A 1 121 ? 8.947 8.224 -26.336 1.00 93.69 121 LEU A N 1
ATOM 924 C CA . LEU A 1 121 ? 8.624 9.584 -25.882 1.00 93.69 121 LEU A CA 1
ATOM 925 C C . LEU A 1 121 ? 9.878 10.441 -25.612 1.00 93.69 121 LEU A C 1
ATOM 927 O O . LEU A 1 121 ? 9.760 11.608 -25.238 1.00 93.69 121 LEU A O 1
ATOM 931 N N . GLY A 1 122 ? 11.077 9.884 -25.809 1.00 93.69 122 GLY A N 1
ATOM 932 C CA . GLY A 1 122 ? 12.355 10.594 -25.739 1.00 93.69 122 GLY A CA 1
ATOM 933 C C . GLY A 1 122 ? 13.109 10.452 -24.415 1.00 93.69 122 GLY A C 1
ATOM 934 O O . GLY A 1 122 ? 14.206 10.995 -24.287 1.00 93.69 122 GLY A O 1
ATOM 935 N N . PHE A 1 123 ? 12.570 9.733 -23.428 1.00 93.88 123 PHE A N 1
ATOM 936 C CA . PHE A 1 123 ? 13.258 9.452 -22.163 1.00 93.88 123 PHE A CA 1
ATOM 937 C C . PHE A 1 123 ? 12.692 8.200 -21.481 1.00 93.88 123 PHE A C 1
ATOM 939 O O . PHE A 1 123 ? 11.708 7.645 -21.936 1.00 93.88 123 PHE A O 1
ATOM 946 N N . GLN A 1 124 ? 13.317 7.751 -20.389 1.00 95.31 124 GLN A N 1
ATOM 947 C CA . GLN A 1 124 ? 12.865 6.596 -19.598 1.00 95.31 124 GLN A CA 1
ATOM 948 C C . GLN A 1 124 ? 12.345 7.072 -18.225 1.00 95.31 124 GLN A C 1
ATOM 950 O O . GLN A 1 124 ? 13.167 7.336 -17.333 1.00 95.31 124 GLN A O 1
ATOM 955 N N . PRO A 1 125 ? 11.018 7.275 -18.051 1.00 93.31 125 PRO A N 1
ATOM 956 C CA . PRO A 1 125 ? 10.430 7.873 -16.851 1.00 93.31 125 PRO A CA 1
ATOM 957 C C . PRO A 1 125 ? 10.644 7.037 -15.592 1.00 93.31 125 PRO A C 1
ATOM 959 O O . PRO A 1 125 ? 10.906 7.583 -14.523 1.00 93.31 125 PRO A O 1
ATOM 962 N N . ASP A 1 126 ? 10.561 5.720 -15.714 1.00 91.12 126 ASP A N 1
ATOM 963 C CA . ASP A 1 126 ? 10.757 4.745 -14.644 1.00 91.12 126 ASP A CA 1
ATOM 964 C C . ASP A 1 126 ? 12.192 4.768 -14.082 1.00 91.12 126 ASP A C 1
ATOM 966 O O . ASP A 1 126 ? 12.382 4.872 -12.866 1.00 91.12 126 ASP A O 1
ATOM 970 N N . PHE A 1 127 ? 13.210 4.758 -14.948 1.00 95.38 127 PHE A N 1
ATOM 971 C CA . PHE A 1 127 ? 14.618 4.878 -14.567 1.00 95.38 127 PHE A CA 1
ATOM 972 C C . PHE A 1 127 ? 14.902 6.265 -13.983 1.00 95.38 127 PHE A C 1
ATOM 974 O O . PHE A 1 127 ? 15.614 6.384 -12.985 1.00 95.38 127 PHE A O 1
ATOM 981 N N . TRP A 1 128 ? 14.333 7.326 -14.564 1.00 95.19 128 TRP A N 1
ATOM 982 C CA . TRP A 1 128 ? 14.458 8.677 -14.012 1.00 95.19 128 TRP A CA 1
ATOM 983 C C . TRP A 1 128 ? 13.853 8.779 -12.605 1.00 95.19 128 TRP A C 1
ATOM 985 O O . TRP A 1 128 ? 14.535 9.228 -11.681 1.00 95.19 128 TRP A O 1
ATOM 995 N N . ALA A 1 129 ? 12.625 8.296 -12.414 1.00 93.31 129 ALA A N 1
ATOM 996 C CA . ALA A 1 129 ? 11.945 8.307 -11.123 1.00 93.31 129 ALA A CA 1
ATOM 997 C C . ALA A 1 129 ? 12.696 7.465 -10.082 1.00 93.31 129 ALA A C 1
ATOM 999 O O . ALA A 1 129 ? 12.861 7.901 -8.942 1.00 93.31 129 ALA A O 1
ATOM 1000 N N . GLY A 1 130 ? 13.221 6.301 -10.480 1.00 93.56 130 GLY A N 1
ATOM 1001 C CA . GLY A 1 130 ? 14.063 5.469 -9.624 1.00 93.56 130 GLY A CA 1
ATOM 1002 C C . GLY A 1 130 ? 15.303 6.210 -9.118 1.00 93.56 130 GLY A C 1
ATOM 1003 O O . GLY A 1 130 ? 15.605 6.154 -7.925 1.00 93.56 130 GLY A O 1
ATOM 1004 N N . ARG A 1 131 ? 15.984 6.976 -9.983 1.00 95.19 131 ARG A N 1
ATOM 1005 C CA . ARG A 1 131 ? 17.124 7.812 -9.567 1.00 95.19 131 ARG A CA 1
ATOM 1006 C C . ARG A 1 131 ? 16.705 8.886 -8.571 1.00 95.19 131 ARG A C 1
ATOM 1008 O O . ARG A 1 131 ? 17.334 8.996 -7.525 1.00 95.19 131 ARG A O 1
ATOM 1015 N N . VAL A 1 132 ? 15.624 9.619 -8.845 1.00 93.69 132 VAL A N 1
ATOM 1016 C CA . VAL A 1 132 ? 15.109 10.665 -7.941 1.00 93.69 132 VAL A CA 1
ATOM 1017 C C . VAL A 1 132 ? 14.792 10.095 -6.554 1.00 93.69 132 VAL A C 1
ATOM 1019 O O . VAL A 1 132 ? 15.207 10.663 -5.543 1.00 93.69 132 VAL A O 1
ATOM 1022 N N . ILE A 1 133 ? 14.107 8.948 -6.495 1.00 92.62 133 ILE A N 1
ATOM 1023 C CA . ILE A 1 133 ? 13.719 8.301 -5.233 1.00 92.62 133 ILE A CA 1
ATOM 1024 C C . ILE A 1 133 ? 14.938 7.834 -4.425 1.00 92.62 133 ILE A C 1
ATOM 1026 O O . ILE A 1 133 ? 14.915 7.923 -3.197 1.00 92.62 133 ILE A O 1
ATOM 1030 N N . LEU A 1 134 ? 15.985 7.330 -5.086 1.00 91.25 134 LEU A N 1
ATOM 1031 C CA . LEU A 1 134 ? 17.185 6.831 -4.404 1.00 91.25 134 LEU A CA 1
ATOM 1032 C C . LEU A 1 134 ? 18.191 7.931 -4.049 1.00 91.25 134 LEU A C 1
ATOM 1034 O O . LEU A 1 134 ? 18.923 7.783 -3.073 1.00 91.25 134 LEU A O 1
ATOM 1038 N N . GLN A 1 135 ? 18.251 9.014 -4.824 1.00 93.94 135 GLN A N 1
ATOM 1039 C CA . GLN A 1 135 ? 19.224 10.091 -4.622 1.00 93.94 135 GLN A CA 1
ATOM 1040 C C . GLN A 1 135 ? 18.782 11.112 -3.572 1.00 93.94 135 GLN A C 1
ATOM 1042 O O . GLN A 1 135 ? 19.637 11.730 -2.941 1.00 93.94 135 GLN A O 1
ATOM 1047 N N . ILE A 1 136 ? 17.475 11.301 -3.368 1.00 93.06 136 ILE A N 1
ATOM 1048 C CA . ILE A 1 136 ? 16.961 12.240 -2.366 1.00 93.06 136 ILE A CA 1
ATOM 1049 C C . ILE A 1 136 ? 16.805 11.514 -1.019 1.00 93.06 136 ILE A C 1
ATOM 1051 O O . ILE A 1 136 ? 15.971 10.605 -0.909 1.00 93.06 136 ILE A O 1
ATOM 1055 N N . PRO A 1 137 ? 17.547 11.912 0.036 1.00 90.00 137 PRO A N 1
ATOM 1056 C CA . PRO A 1 137 ? 17.435 11.287 1.350 1.00 90.00 137 PRO A CA 1
ATOM 1057 C C . PRO A 1 137 ? 15.994 11.308 1.869 1.00 90.00 137 PRO A C 1
ATOM 1059 O O . PRO A 1 137 ? 15.323 12.336 1.848 1.00 90.00 137 PRO A O 1
ATOM 1062 N N . GLY A 1 138 ? 15.503 10.157 2.331 1.00 86.50 138 GLY A N 1
ATOM 1063 C CA . GLY A 1 138 ? 14.151 10.020 2.883 1.00 86.50 138 GLY A CA 1
ATOM 1064 C C . GLY A 1 138 ? 13.017 9.958 1.850 1.00 86.50 138 GLY A C 1
ATOM 1065 O O . GLY A 1 138 ? 11.880 9.673 2.235 1.00 86.50 138 GLY A O 1
ATOM 1066 N N . MET A 1 139 ? 13.284 10.151 0.552 1.00 89.81 139 MET A N 1
ATOM 1067 C CA . MET A 1 139 ? 12.247 10.079 -0.486 1.00 89.81 139 MET A CA 1
ATOM 1068 C C . MET A 1 139 ? 11.673 8.666 -0.628 1.00 89.81 139 MET A C 1
ATOM 1070 O O . MET A 1 139 ? 10.461 8.505 -0.716 1.00 89.81 139 MET A O 1
ATOM 1074 N N . SER A 1 140 ? 12.512 7.631 -0.563 1.00 86.44 140 SER A N 1
ATOM 1075 C CA . SER A 1 140 ? 12.071 6.227 -0.573 1.00 86.44 140 SER A CA 1
ATOM 1076 C C . SER A 1 140 ? 11.165 5.878 0.613 1.00 86.44 140 SER A C 1
ATOM 1078 O O . SER A 1 140 ? 10.136 5.225 0.434 1.00 86.44 140 SER A O 1
ATOM 1080 N N . VAL A 1 141 ? 11.501 6.363 1.812 1.00 84.44 141 VAL A N 1
ATOM 1081 C CA . VAL A 1 141 ? 10.681 6.197 3.024 1.00 84.44 141 VAL A CA 1
ATOM 1082 C C . VAL A 1 141 ? 9.346 6.918 2.864 1.00 84.44 141 VAL A C 1
ATOM 1084 O O . VAL A 1 141 ? 8.299 6.339 3.145 1.00 84.44 141 VAL A O 1
ATOM 1087 N N . SER A 1 142 ? 9.372 8.151 2.359 1.00 86.25 142 SER A N 1
ATOM 1088 C CA . SER A 1 142 ? 8.174 8.970 2.157 1.00 86.25 142 SER A CA 1
ATOM 1089 C C . SER A 1 142 ? 7.249 8.372 1.097 1.00 86.25 142 SER A C 1
ATOM 1091 O O . SER A 1 142 ? 6.049 8.245 1.328 1.00 86.25 142 SER A O 1
ATOM 1093 N N . ALA A 1 143 ? 7.801 7.944 -0.041 1.00 86.94 143 ALA A N 1
ATOM 1094 C CA . ALA A 1 143 ? 7.057 7.289 -1.111 1.00 86.94 143 ALA A CA 1
ATOM 1095 C C . ALA A 1 143 ? 6.409 5.993 -0.617 1.00 86.94 143 ALA A C 1
ATOM 1097 O O . ALA A 1 143 ? 5.215 5.791 -0.831 1.00 86.94 143 ALA A O 1
ATOM 1098 N N . ARG A 1 144 ? 7.161 5.153 0.109 1.00 83.88 144 ARG A N 1
ATOM 1099 C CA . ARG A 1 144 ? 6.626 3.928 0.714 1.00 83.88 144 ARG A CA 1
ATOM 1100 C C . ARG A 1 144 ? 5.512 4.231 1.712 1.00 83.88 144 ARG A C 1
ATOM 1102 O O . ARG A 1 144 ? 4.458 3.611 1.639 1.00 83.88 144 ARG A O 1
ATOM 1109 N N . PHE A 1 145 ? 5.722 5.193 2.608 1.00 83.12 145 PHE A N 1
ATOM 1110 C CA . PHE A 1 145 ? 4.715 5.586 3.588 1.00 83.12 145 PHE A CA 1
ATOM 1111 C C . PHE A 1 145 ? 3.428 6.064 2.909 1.00 83.12 145 PHE A C 1
ATOM 1113 O O . PHE A 1 145 ? 2.355 5.576 3.242 1.00 83.12 145 PHE A O 1
ATOM 1120 N N . LEU A 1 146 ? 3.521 6.966 1.927 1.00 83.31 146 LEU A N 1
ATOM 1121 C CA . LEU A 1 146 ? 2.356 7.464 1.189 1.00 83.31 146 LEU A CA 1
ATOM 1122 C C . LEU A 1 146 ? 1.643 6.354 0.410 1.00 83.31 146 LEU A C 1
ATOM 1124 O O . LEU A 1 146 ? 0.414 6.344 0.356 1.00 83.31 146 LEU A O 1
ATOM 1128 N N . TYR A 1 147 ? 2.404 5.417 -0.159 1.00 83.06 147 TYR A N 1
ATOM 1129 C CA . TYR A 1 147 ? 1.860 4.256 -0.858 1.00 83.06 147 TYR A CA 1
ATOM 1130 C C . TYR A 1 147 ? 1.082 3.343 0.101 1.00 83.06 147 TYR A C 1
ATOM 1132 O O . TYR A 1 147 ? -0.043 2.945 -0.187 1.00 83.06 147 TYR A O 1
ATOM 1140 N N . GLU A 1 148 ? 1.633 3.064 1.283 1.00 80.75 148 GLU A N 1
ATOM 1141 C CA . GLU A 1 148 ? 1.000 2.202 2.287 1.00 80.75 148 GLU A CA 1
ATOM 1142 C C . GLU A 1 148 ? -0.101 2.909 3.101 1.00 80.75 148 GLU A C 1
ATOM 1144 O O . GLU A 1 148 ? -0.952 2.238 3.679 1.00 80.75 148 GLU A O 1
ATOM 1149 N N . ALA A 1 149 ? -0.121 4.245 3.154 1.00 80.19 149 ALA A N 1
ATOM 1150 C CA . ALA A 1 149 ? -1.061 5.038 3.955 1.00 80.19 149 ALA A CA 1
ATOM 1151 C C . ALA A 1 149 ? -2.492 5.070 3.394 1.00 80.19 149 ALA A C 1
ATOM 1153 O O . ALA A 1 149 ? -3.402 5.579 4.046 1.00 80.19 149 ALA A O 1
ATOM 1154 N N . LEU A 1 150 ? -2.733 4.523 2.204 1.00 74.38 150 LEU A N 1
ATOM 1155 C CA . LEU A 1 150 ? -4.046 4.541 1.568 1.00 74.38 150 LEU A CA 1
ATOM 1156 C C . LEU A 1 150 ? -5.217 4.026 2.449 1.00 74.38 150 LEU A C 1
ATOM 1158 O O . LEU A 1 150 ? -6.266 4.682 2.466 1.00 74.38 150 LEU A O 1
ATOM 1162 N N . PRO A 1 151 ? -5.092 2.924 3.218 1.00 70.44 151 PRO A N 1
ATOM 1163 C CA . PRO A 1 151 ? -6.156 2.461 4.109 1.00 70.44 151 PRO A CA 1
ATOM 1164 C C . PRO A 1 151 ? -6.575 3.508 5.150 1.00 70.44 151 PRO A C 1
ATOM 1166 O O . PRO A 1 151 ? -7.746 3.546 5.535 1.00 70.44 151 PRO A O 1
ATOM 1169 N N . LEU A 1 152 ? -5.662 4.405 5.547 1.00 74.56 152 LEU A N 1
ATOM 1170 C CA . LEU A 1 152 ? -5.973 5.511 6.454 1.00 74.56 152 LEU A CA 1
ATOM 1171 C C . LEU A 1 152 ? -6.973 6.478 5.805 1.00 74.56 152 LEU A C 1
ATOM 1173 O O . LEU A 1 152 ? -7.936 6.876 6.456 1.00 74.56 152 LEU A O 1
ATOM 1177 N N . PHE A 1 153 ? -6.806 6.811 4.519 1.00 72.69 153 PHE A N 1
ATOM 1178 C CA . PHE A 1 153 ? -7.737 7.684 3.785 1.00 72.69 153 PHE A CA 1
ATOM 1179 C C . PHE A 1 153 ? -9.116 7.042 3.580 1.00 72.69 153 PHE A C 1
ATOM 1181 O O . PHE A 1 153 ? -10.149 7.703 3.691 1.00 72.69 153 PHE A O 1
ATOM 1188 N N . LEU A 1 154 ? -9.155 5.733 3.326 1.00 69.62 154 LEU A N 1
ATOM 1189 C CA . LEU A 1 154 ? -10.407 4.975 3.244 1.00 69.62 154 LEU A CA 1
ATOM 1190 C C . LEU A 1 154 ? -11.160 4.970 4.577 1.00 69.62 154 LEU A C 1
ATOM 1192 O O . LEU A 1 154 ? -12.378 5.160 4.614 1.00 69.62 154 LEU A O 1
ATOM 1196 N N . ALA A 1 155 ? -10.445 4.788 5.682 1.00 68.06 155 ALA A N 1
ATOM 1197 C CA . ALA A 1 155 ? -11.057 4.767 6.998 1.00 68.06 155 ALA A CA 1
ATOM 1198 C C . ALA A 1 155 ? -11.507 6.146 7.481 1.00 68.06 155 ALA A C 1
ATOM 1200 O O . ALA A 1 155 ? -12.569 6.240 8.093 1.00 68.06 155 ALA A O 1
ATOM 1201 N N . THR A 1 156 ? -10.777 7.224 7.181 1.00 66.25 156 THR A N 1
ATOM 1202 C CA . THR A 1 156 ? -11.249 8.586 7.491 1.00 66.25 156 THR A CA 1
ATOM 1203 C C . THR A 1 156 ? -12.533 8.915 6.728 1.00 66.25 156 THR A C 1
ATOM 1205 O O . THR A 1 156 ? -13.482 9.446 7.317 1.00 66.25 156 THR A O 1
ATOM 1208 N N . ALA A 1 157 ? -12.629 8.517 5.455 1.00 68.00 157 ALA A N 1
ATOM 1209 C CA . ALA A 1 157 ? -13.866 8.621 4.683 1.00 68.00 157 ALA A CA 1
ATOM 1210 C C . ALA A 1 157 ? -14.999 7.769 5.283 1.00 68.00 157 ALA A C 1
ATOM 1212 O O . ALA A 1 157 ? -16.135 8.227 5.364 1.00 68.00 157 ALA A O 1
ATOM 1213 N N . TYR A 1 158 ? -14.706 6.559 5.772 1.00 66.44 158 TYR A N 1
ATOM 1214 C CA . TYR A 1 158 ? -15.717 5.709 6.410 1.00 66.44 158 TYR A CA 1
ATOM 1215 C C . TYR A 1 158 ? -16.239 6.272 7.741 1.00 66.44 158 TYR A C 1
ATOM 1217 O O . TYR A 1 158 ? -17.431 6.174 8.039 1.00 66.44 158 TYR A O 1
ATOM 1225 N N . VAL A 1 159 ? -15.362 6.870 8.552 1.00 65.06 159 VAL A N 1
ATOM 1226 C CA . VAL A 1 159 ? -15.712 7.413 9.876 1.00 65.06 159 VAL A CA 1
ATOM 1227 C C . VAL A 1 159 ? -16.487 8.712 9.798 1.00 65.06 159 VAL A C 1
ATOM 1229 O O . VAL A 1 159 ? -17.381 8.908 10.620 1.00 65.06 159 VAL A O 1
ATOM 1232 N N . SER A 1 160 ? -16.154 9.577 8.837 1.00 64.44 160 SER A N 1
ATOM 1233 C CA . SER A 1 160 ? -16.798 10.889 8.671 1.00 64.44 160 SER A CA 1
ATOM 1234 C C . SER A 1 160 ? -18.298 10.794 8.360 1.00 64.44 160 SER A C 1
ATOM 1236 O O . SER A 1 160 ? -19.026 11.737 8.645 1.00 64.44 160 SER A O 1
ATOM 1238 N N . GLY A 1 161 ? -18.777 9.617 7.939 1.00 61.41 161 GLY A N 1
ATOM 1239 C CA . GLY A 1 161 ? -20.169 9.191 8.083 1.00 61.41 161 GLY A CA 1
ATOM 1240 C C . GLY A 1 161 ? -21.142 9.771 7.050 1.00 61.41 161 GLY A C 1
ATOM 1241 O O . GLY A 1 161 ? -21.076 10.929 6.662 1.00 61.41 161 GLY A O 1
ATOM 1242 N N . GLY A 1 162 ? -22.082 8.933 6.599 1.00 68.31 162 GLY A N 1
ATOM 1243 C CA . GLY A 1 162 ? -23.185 9.318 5.711 1.00 68.31 162 GLY A CA 1
ATOM 1244 C C . GLY A 1 162 ? -23.345 8.411 4.487 1.00 68.31 162 GLY A C 1
ATOM 1245 O O . GLY A 1 162 ? -22.519 7.540 4.212 1.00 68.31 162 GLY A O 1
ATOM 1246 N N . CYS A 1 163 ? -24.423 8.620 3.724 1.00 65.44 163 CYS A N 1
ATOM 1247 C CA . CYS A 1 163 ? -24.677 7.887 2.475 1.00 65.44 163 CYS A CA 1
ATOM 1248 C C . CYS A 1 163 ? -23.540 8.093 1.452 1.00 65.44 163 CYS A C 1
ATOM 1250 O O . CYS A 1 163 ? -23.104 7.151 0.792 1.00 65.44 163 CYS A O 1
ATOM 1252 N N . ALA A 1 164 ? -22.990 9.311 1.406 1.00 73.00 164 ALA A N 1
ATOM 1253 C CA . ALA A 1 164 ? -21.850 9.685 0.572 1.00 73.00 164 ALA A CA 1
ATOM 1254 C C . ALA A 1 164 ? -20.603 8.822 0.834 1.00 73.00 164 ALA A C 1
ATOM 1256 O O . ALA A 1 164 ? -20.001 8.311 -0.109 1.00 73.00 164 ALA A O 1
ATOM 1257 N N . ALA A 1 165 ? -20.259 8.591 2.105 1.00 74.94 165 ALA A N 1
ATOM 1258 C CA . ALA A 1 165 ? -19.121 7.762 2.500 1.00 74.94 165 ALA A CA 1
ATOM 1259 C C . ALA A 1 165 ? -19.288 6.300 2.060 1.00 74.94 165 ALA A C 1
ATOM 1261 O O . ALA A 1 165 ? -18.354 5.687 1.547 1.00 74.94 165 ALA A O 1
ATOM 1262 N N . ARG A 1 166 ? -20.499 5.743 2.196 1.00 76.44 166 ARG A N 1
ATOM 1263 C CA . ARG A 1 166 ? -20.786 4.372 1.748 1.00 76.44 166 ARG A CA 1
ATOM 1264 C C . ARG A 1 166 ? -20.651 4.235 0.232 1.00 76.44 166 ARG A C 1
ATOM 1266 O O . ARG A 1 166 ? -20.041 3.279 -0.241 1.00 76.44 166 ARG A O 1
ATOM 1273 N N . ASN A 1 167 ? -21.188 5.196 -0.518 1.00 79.56 167 ASN A N 1
ATOM 1274 C CA . ASN A 1 167 ? -21.105 5.200 -1.979 1.00 79.56 167 ASN A CA 1
ATOM 1275 C C . ASN A 1 167 ? -19.660 5.385 -2.461 1.00 79.56 167 ASN A C 1
ATOM 1277 O O . ASN A 1 167 ? -19.250 4.723 -3.409 1.00 79.56 167 ASN A O 1
ATOM 1281 N N . MET A 1 168 ? -18.872 6.220 -1.774 1.00 79.56 168 MET A N 1
ATOM 1282 C CA . MET A 1 168 ? -17.435 6.349 -2.020 1.00 79.56 168 MET A CA 1
ATOM 1283 C C . MET A 1 168 ? -16.725 5.008 -1.853 1.00 79.56 168 MET A C 1
ATOM 1285 O O . MET A 1 168 ? -15.997 4.585 -2.742 1.00 79.56 168 MET A O 1
ATOM 1289 N N . ILE A 1 169 ? -16.930 4.329 -0.725 1.00 80.31 169 ILE A N 1
ATOM 1290 C CA . ILE A 1 169 ? -16.243 3.063 -0.449 1.00 80.31 169 ILE A CA 1
ATOM 1291 C C . ILE A 1 169 ? -16.629 2.010 -1.479 1.00 80.31 169 ILE A C 1
ATOM 1293 O O . ILE A 1 169 ? -15.748 1.343 -2.011 1.00 80.31 169 ILE A O 1
ATOM 1297 N N . ALA A 1 170 ? -17.915 1.905 -1.819 1.00 83.38 170 ALA A N 1
ATOM 1298 C CA . ALA A 1 170 ? -18.368 1.014 -2.883 1.00 83.38 170 ALA A CA 1
ATOM 1299 C C . ALA A 1 170 ? -17.685 1.335 -4.224 1.00 83.38 170 ALA A C 1
ATOM 1301 O O . ALA A 1 170 ? -17.226 0.426 -4.914 1.00 83.38 170 ALA A O 1
ATOM 1302 N N . PHE A 1 171 ? -17.552 2.619 -4.564 1.00 85.19 171 PHE A N 1
ATOM 1303 C CA . PHE A 1 171 ? -16.859 3.059 -5.773 1.00 85.19 171 PHE A CA 1
ATOM 1304 C C . PHE A 1 171 ? -15.360 2.720 -5.756 1.00 85.19 171 PHE A C 1
ATOM 1306 O O . PHE A 1 171 ? -14.829 2.237 -6.753 1.00 85.19 171 PHE A O 1
ATOM 1313 N N . LEU A 1 172 ? -14.679 2.905 -4.624 1.00 84.00 172 LEU A N 1
ATOM 1314 C CA . LEU A 1 172 ? -13.260 2.573 -4.476 1.00 84.00 172 LEU A CA 1
ATOM 1315 C C . LEU A 1 172 ? -13.027 1.057 -4.529 1.00 84.00 172 LEU A C 1
ATOM 1317 O O . LEU A 1 172 ? -12.085 0.614 -5.185 1.00 84.00 172 LEU A O 1
ATOM 1321 N N . VAL A 1 173 ? -13.906 0.254 -3.921 1.00 84.94 173 VAL A N 1
ATOM 1322 C CA . VAL A 1 173 ? -13.876 -1.213 -4.044 1.00 84.94 173 VAL A CA 1
ATOM 1323 C C . VAL A 1 173 ? -14.070 -1.631 -5.501 1.00 84.94 173 VAL A C 1
ATOM 1325 O O . VAL A 1 173 ? -13.295 -2.443 -6.003 1.00 84.94 173 VAL A O 1
ATOM 1328 N N . LEU A 1 174 ? -15.041 -1.041 -6.205 1.00 88.75 174 LEU A N 1
ATOM 1329 C CA . LEU A 1 174 ? -15.264 -1.308 -7.627 1.00 88.75 174 LEU A CA 1
ATOM 1330 C C . LEU A 1 174 ? -14.030 -0.954 -8.469 1.00 88.75 174 LEU A C 1
ATOM 1332 O O . LEU A 1 174 ? -13.609 -1.763 -9.291 1.00 88.75 174 LEU A O 1
ATOM 1336 N N . LEU A 1 175 ? -13.404 0.203 -8.226 1.00 89.25 175 LEU A N 1
ATOM 1337 C CA . LEU A 1 175 ? -12.142 0.576 -8.873 1.00 89.25 175 LEU A CA 1
ATOM 1338 C C . LEU A 1 175 ? -11.030 -0.440 -8.592 1.00 89.25 175 LEU A C 1
ATOM 1340 O O . LEU A 1 175 ? -10.283 -0.776 -9.507 1.00 89.25 175 LEU A O 1
ATOM 1344 N N . GLY A 1 176 ? -10.945 -0.962 -7.365 1.00 86.88 176 GLY A N 1
ATOM 1345 C CA . GLY A 1 176 ? -10.001 -2.018 -6.995 1.00 86.88 176 GLY A CA 1
ATOM 1346 C C . GLY A 1 176 ? -10.200 -3.302 -7.796 1.00 86.88 176 GLY A C 1
ATOM 1347 O O . GLY A 1 176 ? -9.239 -3.847 -8.337 1.00 86.88 176 GLY A O 1
ATOM 1348 N N . LEU A 1 177 ? -11.451 -3.747 -7.934 1.00 88.62 177 LEU A N 1
ATOM 1349 C CA . LEU A 1 177 ? -11.800 -4.920 -8.741 1.00 88.62 177 LEU A CA 1
ATOM 1350 C C . LEU A 1 177 ? -11.493 -4.697 -10.227 1.00 88.62 177 LEU A C 1
ATOM 1352 O O . LEU A 1 177 ? -10.885 -5.559 -10.860 1.00 88.62 177 LEU A O 1
ATOM 1356 N N . CYS A 1 178 ? -11.840 -3.528 -10.771 1.00 90.88 178 CYS A N 1
ATOM 1357 C CA . CYS A 1 178 ? -11.485 -3.155 -12.141 1.00 90.88 178 CYS A CA 1
ATOM 1358 C C . CYS A 1 178 ? -9.962 -3.138 -12.342 1.00 90.88 178 CYS A C 1
ATOM 1360 O O . CYS A 1 178 ? -9.472 -3.676 -13.331 1.00 90.88 178 CYS A O 1
ATOM 1362 N N . GLY A 1 179 ? -9.206 -2.586 -11.389 1.00 90.00 179 GLY A N 1
ATOM 1363 C CA . GLY A 1 179 ? -7.744 -2.596 -11.408 1.00 90.00 179 GLY A CA 1
ATOM 1364 C C . GLY A 1 179 ? -7.170 -4.013 -11.442 1.00 90.00 179 GLY A C 1
ATOM 1365 O O . GLY A 1 179 ? -6.318 -4.302 -12.277 1.00 90.00 179 GLY A O 1
ATOM 1366 N N . ALA A 1 180 ? -7.693 -4.922 -10.613 1.00 88.12 180 ALA A N 1
ATOM 1367 C CA . ALA A 1 180 ? -7.279 -6.326 -10.603 1.00 88.12 180 ALA A CA 1
ATOM 1368 C C . ALA A 1 180 ? -7.539 -7.038 -11.946 1.00 88.12 180 ALA A C 1
ATOM 1370 O O . ALA A 1 180 ? -6.731 -7.866 -12.371 1.00 88.12 180 ALA A O 1
ATOM 1371 N N . ILE A 1 181 ? -8.632 -6.699 -12.639 1.00 90.06 181 ILE A N 1
ATOM 1372 C CA . ILE A 1 181 ? -8.904 -7.192 -13.998 1.00 90.06 181 ILE A CA 1
ATOM 1373 C C . ILE A 1 181 ? -7.879 -6.618 -14.982 1.00 90.06 181 ILE A C 1
ATOM 1375 O O . ILE A 1 181 ? -7.270 -7.375 -15.740 1.00 90.06 181 ILE A O 1
ATOM 1379 N N . CYS A 1 182 ? -7.634 -5.306 -14.947 1.00 91.00 182 CYS A N 1
ATOM 1380 C CA . CYS A 1 182 ? -6.663 -4.658 -15.830 1.00 91.00 182 CYS A CA 1
ATOM 1381 C C . CYS A 1 182 ? -5.249 -5.231 -15.667 1.00 91.00 182 CYS A C 1
ATOM 1383 O O . CYS A 1 182 ? -4.579 -5.465 -16.667 1.00 91.00 182 CYS A O 1
ATOM 1385 N N . PHE A 1 183 ? -4.832 -5.542 -14.440 1.00 91.62 183 PHE A N 1
ATOM 1386 C CA . PHE A 1 183 ? -3.553 -6.194 -14.143 1.00 91.62 183 PHE A CA 1
ATOM 1387 C C . PHE A 1 183 ? -3.383 -7.568 -14.800 1.00 91.62 183 PHE A C 1
ATOM 1389 O O . PHE A 1 183 ? -2.260 -7.982 -15.081 1.00 91.62 183 PHE A O 1
ATOM 1396 N N . ARG A 1 184 ? -4.482 -8.281 -15.075 1.00 89.44 184 ARG A N 1
ATOM 1397 C CA . ARG A 1 184 ? -4.446 -9.540 -15.834 1.00 89.44 184 ARG A CA 1
ATOM 1398 C C . ARG A 1 184 ? -4.453 -9.328 -17.343 1.00 89.44 184 ARG A C 1
ATOM 1400 O O . ARG A 1 184 ? -3.856 -10.125 -18.056 1.00 89.44 184 ARG A O 1
ATOM 1407 N N . LEU A 1 185 ? -5.134 -8.288 -17.822 1.00 89.88 185 LEU A N 1
ATOM 1408 C CA . LEU A 1 185 ? -5.172 -7.948 -19.247 1.00 89.88 185 LEU A CA 1
ATOM 1409 C C . LEU A 1 185 ? -3.837 -7.362 -19.725 1.00 89.88 185 LEU A C 1
ATOM 1411 O O . LEU A 1 185 ? -3.402 -7.653 -20.836 1.00 89.88 185 LEU A O 1
ATOM 1415 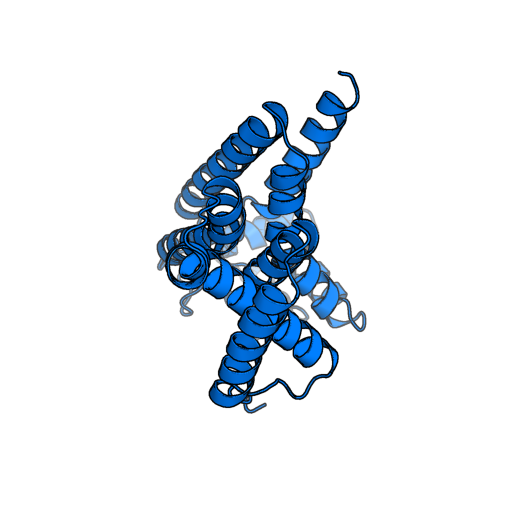N N . PHE A 1 186 ? -3.180 -6.580 -18.868 1.00 90.31 186 PHE A N 1
ATOM 1416 C CA . PHE A 1 186 ? -1.916 -5.899 -19.134 1.00 90.31 186 PHE A CA 1
ATOM 1417 C C . PHE A 1 186 ? -0.896 -6.203 -18.025 1.00 90.31 186 PHE A C 1
ATOM 1419 O O . PHE A 1 186 ? -0.591 -5.333 -17.207 1.00 90.31 186 PHE A O 1
ATOM 1426 N N . PRO A 1 187 ? -0.379 -7.444 -17.949 1.00 92.62 187 PRO A N 1
ATOM 1427 C CA . PRO A 1 187 ? 0.559 -7.826 -16.906 1.00 92.62 187 PRO A CA 1
ATOM 1428 C C . PRO A 1 187 ? 1.878 -7.062 -17.049 1.00 92.62 187 PRO A C 1
ATOM 1430 O O . PRO A 1 187 ? 2.571 -7.175 -18.057 1.00 92.62 187 PRO A O 1
ATOM 1433 N N . ALA A 1 188 ? 2.246 -6.318 -16.013 1.00 93.00 188 ALA A N 1
ATOM 1434 C CA . ALA A 1 188 ? 3.504 -5.584 -15.922 1.00 93.00 188 ALA A CA 1
ATOM 1435 C C . ALA A 1 188 ? 3.968 -5.526 -14.462 1.00 93.00 188 ALA A C 1
ATOM 1437 O O . ALA A 1 188 ? 3.130 -5.428 -13.556 1.00 93.00 188 ALA A O 1
ATOM 1438 N N . VAL A 1 189 ? 5.281 -5.582 -14.236 1.00 92.00 189 VAL A N 1
ATOM 1439 C CA . VAL A 1 189 ? 5.897 -5.464 -12.893 1.00 92.00 189 VAL A CA 1
ATOM 1440 C C . VAL A 1 189 ? 6.869 -4.316 -12.742 1.00 92.00 189 VAL A C 1
ATOM 1442 O O . VAL A 1 189 ? 7.179 -3.930 -11.618 1.00 92.00 189 VAL A O 1
ATOM 1445 N N . GLY A 1 190 ? 7.315 -3.747 -13.851 1.00 91.62 190 GLY A N 1
ATOM 1446 C CA . GLY A 1 190 ? 8.226 -2.625 -13.892 1.00 91.62 190 GLY A CA 1
ATOM 1447 C C . GLY A 1 190 ? 9.688 -3.044 -13.975 1.00 91.62 190 GLY A C 1
ATOM 1448 O O . GLY A 1 190 ? 10.095 -4.163 -13.641 1.00 91.62 190 GLY A O 1
ATOM 1449 N N . SER A 1 191 ? 10.501 -2.081 -14.395 1.00 92.06 191 SER A N 1
ATOM 1450 C CA . SER A 1 191 ? 11.919 -2.268 -14.700 1.00 92.06 191 SER A CA 1
ATOM 1451 C C . SER A 1 191 ? 12.783 -2.670 -13.513 1.00 92.06 191 SER A C 1
ATOM 1453 O O . SER A 1 191 ? 13.828 -3.273 -13.717 1.00 92.06 191 SER A O 1
ATOM 1455 N N . VAL A 1 192 ? 12.347 -2.414 -12.276 1.00 91.69 192 VAL A N 1
ATOM 1456 C CA . VAL A 1 192 ? 13.073 -2.871 -11.079 1.00 91.69 192 VAL A CA 1
ATOM 1457 C C . VAL A 1 192 ? 13.133 -4.401 -10.984 1.00 91.69 192 VAL A C 1
ATOM 1459 O O . VAL A 1 192 ? 14.119 -4.943 -10.494 1.00 91.69 192 VAL A O 1
ATOM 1462 N N . TYR A 1 193 ? 12.107 -5.105 -11.477 1.00 91.06 193 TYR A N 1
ATOM 1463 C CA . TYR A 1 193 ? 12.076 -6.571 -11.497 1.00 91.06 193 TYR A CA 1
ATOM 1464 C C . TYR A 1 193 ? 12.583 -7.151 -12.816 1.00 91.06 193 TYR A C 1
ATOM 1466 O O . TYR A 1 193 ? 13.103 -8.264 -12.828 1.00 91.06 193 TYR A O 1
ATOM 1474 N N . LEU A 1 194 ? 12.410 -6.420 -13.919 1.00 90.81 194 LEU A N 1
ATOM 1475 C CA . LEU A 1 194 ? 12.856 -6.859 -15.239 1.00 90.81 194 LEU A CA 1
ATOM 1476 C C . LEU A 1 194 ? 14.369 -6.664 -15.444 1.00 90.81 194 LEU A C 1
ATOM 1478 O O . LEU A 1 194 ? 15.022 -7.526 -16.025 1.00 90.81 194 LEU A O 1
ATOM 1482 N N . TYR A 1 195 ? 14.926 -5.561 -14.937 1.00 91.75 195 TYR A N 1
ATOM 1483 C CA . TYR A 1 195 ? 16.331 -5.167 -15.083 1.00 91.75 195 TYR A CA 1
ATOM 1484 C C . TYR A 1 195 ? 16.993 -4.915 -13.716 1.00 91.75 195 TYR A C 1
ATOM 1486 O O . TYR A 1 195 ? 17.464 -3.803 -13.464 1.00 91.75 195 TYR A O 1
ATOM 1494 N N . PRO A 1 196 ? 17.050 -5.912 -12.813 1.00 91.50 196 PRO A N 1
ATOM 1495 C CA . PRO A 1 196 ? 17.519 -5.711 -11.439 1.00 91.50 196 PRO A CA 1
ATOM 1496 C C . PRO A 1 196 ? 18.960 -5.181 -11.353 1.00 91.50 196 PRO A C 1
ATOM 1498 O O . PRO A 1 196 ? 19.256 -4.378 -10.474 1.00 91.50 196 PRO A O 1
ATOM 1501 N N . ASP A 1 197 ? 19.834 -5.572 -12.287 1.00 93.00 197 ASP A N 1
ATOM 1502 C CA . ASP A 1 197 ? 21.245 -5.150 -12.308 1.00 93.00 197 ASP A CA 1
ATOM 1503 C C . ASP A 1 197 ? 21.460 -3.773 -12.961 1.00 93.00 197 ASP A C 1
ATOM 1505 O O . ASP A 1 197 ? 22.495 -3.130 -12.776 1.00 93.00 197 ASP A O 1
ATOM 1509 N N . ALA A 1 198 ? 20.484 -3.312 -13.745 1.00 94.31 198 ALA A N 1
ATOM 1510 C CA . ALA A 1 198 ? 20.571 -2.080 -14.524 1.00 94.31 198 ALA A CA 1
ATOM 1511 C C . ALA A 1 198 ? 19.794 -0.927 -13.868 1.00 94.31 198 ALA A C 1
ATOM 1513 O O . ALA A 1 198 ? 20.196 0.240 -13.936 1.00 94.31 198 ALA A O 1
ATOM 1514 N N . PHE A 1 199 ? 18.673 -1.228 -13.217 1.00 94.19 199 PHE A N 1
ATOM 1515 C CA . PHE A 1 199 ? 17.806 -0.233 -12.606 1.00 94.19 199 PHE A CA 1
ATOM 1516 C C . PHE A 1 199 ? 18.437 0.398 -11.347 1.00 94.19 199 PHE A C 1
ATOM 1518 O O . PHE A 1 199 ? 18.969 -0.324 -10.507 1.00 94.19 199 PHE A O 1
ATOM 1525 N N . PRO A 1 200 ? 18.343 1.728 -11.131 1.00 95.94 200 PRO A N 1
ATOM 1526 C CA . PRO A 1 200 ? 17.801 2.771 -12.016 1.00 95.94 200 PRO A CA 1
ATOM 1527 C C . PRO A 1 200 ? 18.872 3.557 -12.805 1.00 95.94 200 PRO A C 1
ATOM 1529 O O . PRO A 1 200 ? 18.560 4.573 -13.437 1.00 95.94 200 PRO A O 1
ATOM 1532 N N . PHE A 1 201 ? 20.144 3.161 -12.733 1.00 96.00 201 PHE A N 1
ATOM 1533 C CA . PHE A 1 201 ? 21.261 3.990 -13.209 1.00 96.00 201 PHE A CA 1
ATOM 1534 C C . PHE A 1 201 ? 21.739 3.659 -14.624 1.00 96.00 201 PHE A C 1
ATOM 1536 O O . PHE A 1 201 ? 22.265 4.545 -15.292 1.00 96.00 201 PHE A O 1
ATOM 1543 N N . ASN A 1 202 ? 21.510 2.438 -15.103 1.00 95.75 202 ASN A N 1
ATOM 1544 C CA . ASN A 1 202 ? 22.024 1.940 -16.377 1.00 95.75 202 ASN A CA 1
ATOM 1545 C C . ASN A 1 202 ? 20.871 1.421 -17.259 1.00 95.75 202 ASN A C 1
ATOM 1547 O O . ASN A 1 202 ? 20.722 0.210 -17.410 1.00 95.75 202 ASN A O 1
ATOM 1551 N N . PRO A 1 203 ? 20.012 2.302 -17.811 1.00 94.62 203 PRO A N 1
ATOM 1552 C CA . PRO A 1 203 ? 18.935 1.876 -18.702 1.00 94.62 203 PRO A CA 1
ATOM 1553 C C . PRO A 1 203 ? 19.490 1.135 -19.932 1.00 94.62 203 PRO A C 1
ATOM 1555 O O . PRO A 1 203 ? 20.403 1.658 -20.576 1.00 94.62 203 PRO A O 1
ATOM 1558 N N . PRO A 1 204 ? 18.954 -0.052 -20.280 1.00 94.56 204 PRO A N 1
ATOM 1559 C CA . PRO A 1 204 ? 19.337 -0.756 -21.501 1.00 94.56 204 PRO A CA 1
ATOM 1560 C C . PRO A 1 204 ? 19.128 0.094 -22.763 1.00 94.56 204 PRO A C 1
ATOM 1562 O O . PRO A 1 204 ? 18.232 0.930 -22.838 1.00 94.56 204 PRO A O 1
ATOM 1565 N N . ALA A 1 205 ? 19.930 -0.123 -23.804 1.00 93.88 205 ALA A N 1
ATOM 1566 C CA . ALA A 1 205 ? 19.724 0.584 -25.066 1.00 93.88 205 ALA A CA 1
ATOM 1567 C C . ALA A 1 205 ? 18.407 0.129 -25.720 1.00 93.88 205 ALA A C 1
ATOM 1569 O O . ALA A 1 205 ? 18.165 -1.072 -25.833 1.00 93.88 205 ALA A O 1
ATOM 1570 N N . LEU A 1 206 ? 17.586 1.060 -26.221 1.00 92.56 206 LEU A N 1
ATOM 1571 C CA . LEU A 1 206 ? 16.319 0.729 -26.900 1.00 92.56 206 LEU A CA 1
ATOM 1572 C C . LEU A 1 206 ? 16.492 -0.254 -28.067 1.00 92.56 206 LEU A C 1
ATOM 1574 O O . LEU A 1 206 ? 15.648 -1.118 -28.272 1.00 92.56 206 LEU A O 1
ATOM 1578 N N . SER A 1 207 ? 17.612 -0.171 -28.787 1.00 92.38 207 SER A N 1
ATOM 1579 C CA . SER A 1 207 ? 17.960 -1.092 -29.877 1.00 92.38 207 SER A CA 1
ATOM 1580 C C . SER A 1 207 ? 18.221 -2.531 -29.421 1.00 92.38 207 SER A C 1
ATOM 1582 O O . SER A 1 207 ? 18.207 -3.437 -30.248 1.00 92.38 207 SER A O 1
ATOM 1584 N N . SER A 1 208 ? 18.472 -2.749 -28.128 1.00 91.56 208 SER A N 1
ATOM 1585 C CA . SER A 1 208 ? 18.721 -4.074 -27.547 1.00 91.56 208 SER A CA 1
ATOM 1586 C C . SER A 1 208 ? 17.456 -4.747 -27.005 1.00 91.56 208 SER A C 1
ATOM 1588 O O . SER A 1 208 ? 17.503 -5.910 -26.607 1.00 91.56 208 SER A O 1
ATOM 1590 N N . ILE A 1 209 ? 16.324 -4.035 -26.992 1.00 92.75 209 ILE A N 1
ATOM 1591 C CA . ILE A 1 209 ? 15.069 -4.523 -26.420 1.00 92.75 209 ILE A CA 1
ATOM 1592 C C . ILE A 1 209 ? 14.275 -5.313 -27.454 1.00 92.75 209 ILE A C 1
ATOM 1594 O O . ILE A 1 209 ? 13.982 -4.833 -28.548 1.00 92.75 209 ILE A O 1
ATOM 1598 N N . SER A 1 210 ? 13.864 -6.520 -27.072 1.00 91.38 210 SER A N 1
ATOM 1599 C CA . SER A 1 210 ? 12.944 -7.322 -27.873 1.00 91.38 210 SER A CA 1
ATOM 1600 C C . SER A 1 210 ? 11.502 -6.868 -27.643 1.00 91.38 210 SER A C 1
ATOM 1602 O O . SER A 1 210 ? 11.019 -6.873 -26.509 1.00 91.38 210 SER A O 1
ATOM 1604 N N . LEU A 1 211 ? 10.795 -6.505 -28.717 1.00 92.81 211 LEU A N 1
ATOM 1605 C CA . LEU A 1 211 ? 9.395 -6.054 -28.698 1.00 92.81 211 LEU A CA 1
ATOM 1606 C C . LEU A 1 211 ? 8.409 -7.227 -28.615 1.00 92.81 211 LEU A C 1
ATOM 1608 O O . LEU A 1 211 ? 7.469 -7.340 -29.401 1.00 92.81 211 LEU A O 1
ATOM 1612 N N . VAL A 1 212 ? 8.638 -8.121 -27.660 1.00 92.19 212 VAL A N 1
ATOM 1613 C CA . VAL A 1 212 ? 7.766 -9.260 -27.371 1.00 92.19 212 VAL A CA 1
ATOM 1614 C C . VAL A 1 212 ? 7.526 -9.360 -25.867 1.00 92.19 212 VAL A C 1
ATOM 1616 O O . VAL A 1 212 ? 8.363 -8.907 -25.079 1.00 92.19 212 VAL A O 1
ATOM 1619 N N . PRO A 1 213 ? 6.401 -9.957 -25.443 1.00 91.06 213 PRO A N 1
ATOM 1620 C CA . PRO A 1 213 ? 6.176 -10.251 -24.036 1.00 91.06 213 PRO A CA 1
ATOM 1621 C C . PRO A 1 213 ? 7.293 -11.141 -23.475 1.00 91.06 213 PRO A C 1
ATOM 1623 O O . PRO A 1 213 ? 7.705 -12.104 -24.123 1.00 91.06 213 PRO A O 1
ATOM 1626 N N . GLN A 1 214 ? 7.768 -10.833 -22.268 1.00 88.38 214 GLN A N 1
ATOM 1627 C CA . GLN A 1 214 ? 8.887 -11.536 -21.639 1.00 88.38 214 GLN A CA 1
ATOM 1628 C C . GLN A 1 214 ? 8.447 -12.222 -20.347 1.00 88.38 214 GLN A C 1
ATOM 1630 O O . GLN A 1 214 ? 7.550 -11.755 -19.647 1.00 88.38 214 GLN A O 1
ATOM 1635 N N . SER A 1 215 ? 9.089 -13.340 -20.010 1.00 86.81 215 SER A N 1
ATOM 1636 C CA . SER A 1 215 ? 8.919 -13.961 -18.704 1.00 86.81 215 SER A CA 1
ATOM 1637 C C . SER A 1 215 ? 9.772 -13.294 -17.627 1.00 86.81 215 SER A C 1
ATOM 1639 O O . SER A 1 215 ? 10.969 -13.089 -17.827 1.00 86.81 215 SER A O 1
ATOM 1641 N N . VAL A 1 216 ? 9.187 -13.044 -16.455 1.00 84.38 216 VAL A N 1
ATOM 1642 C CA . VAL A 1 216 ? 9.926 -12.572 -15.271 1.00 84.38 216 VAL A CA 1
ATOM 1643 C C . VAL A 1 216 ? 10.130 -13.744 -14.319 1.00 84.38 216 VAL A C 1
ATOM 1645 O O . VAL A 1 216 ? 9.170 -14.423 -13.962 1.00 84.38 216 VAL A O 1
ATOM 1648 N N . THR A 1 217 ? 11.376 -13.977 -13.909 1.00 78.88 217 THR A N 1
ATOM 1649 C CA . THR A 1 217 ? 11.774 -15.112 -13.056 1.00 78.88 217 THR A CA 1
ATOM 1650 C C . THR A 1 217 ? 11.321 -14.963 -11.605 1.00 78.88 217 THR A C 1
ATOM 1652 O O . THR A 1 217 ? 11.154 -15.954 -10.898 1.00 78.88 217 THR A O 1
ATOM 1655 N N . VAL A 1 218 ? 11.101 -13.727 -11.156 1.00 84.31 218 VAL A N 1
ATOM 1656 C CA . VAL A 1 218 ? 10.648 -13.411 -9.800 1.00 84.31 218 VAL A CA 1
ATOM 1657 C C . VAL A 1 218 ? 9.124 -13.468 -9.721 1.00 84.31 218 VAL A C 1
ATOM 1659 O O . VAL A 1 218 ? 8.419 -12.865 -10.533 1.00 84.31 218 VAL A O 1
ATOM 1662 N N . ALA A 1 219 ? 8.615 -14.143 -8.689 1.00 85.69 219 ALA A N 1
ATOM 1663 C CA . ALA A 1 219 ? 7.204 -14.116 -8.321 1.00 85.69 219 ALA A CA 1
ATOM 1664 C C . ALA A 1 219 ? 6.829 -12.728 -7.767 1.00 85.69 219 ALA A C 1
ATOM 1666 O O . ALA A 1 219 ? 6.863 -12.490 -6.560 1.00 85.69 219 ALA A O 1
ATOM 1667 N N . ALA A 1 220 ? 6.501 -11.803 -8.669 1.00 86.94 220 ALA A N 1
ATOM 1668 C CA . ALA A 1 220 ? 6.094 -10.438 -8.354 1.00 86.94 220 ALA A CA 1
ATOM 1669 C C . ALA A 1 220 ? 4.656 -10.170 -8.848 1.00 86.94 220 ALA A C 1
ATOM 1671 O O . ALA A 1 220 ? 4.327 -10.542 -9.982 1.00 86.94 220 ALA A O 1
ATOM 1672 N N . PRO A 1 221 ? 3.791 -9.531 -8.032 1.00 88.06 221 PRO A N 1
ATOM 1673 C CA . PRO A 1 221 ? 2.448 -9.135 -8.452 1.00 88.06 221 PRO A CA 1
ATOM 1674 C C . PRO A 1 221 ? 2.490 -8.213 -9.668 1.00 88.06 221 PRO A C 1
ATOM 1676 O O . PRO A 1 221 ? 3.282 -7.276 -9.707 1.00 88.06 221 PRO A O 1
ATOM 1679 N N . ARG A 1 222 ? 1.605 -8.436 -10.642 1.00 89.94 222 ARG A N 1
ATOM 1680 C CA . ARG A 1 222 ? 1.526 -7.620 -11.861 1.00 89.94 222 ARG A CA 1
ATOM 1681 C C . ARG A 1 222 ? 0.723 -6.349 -11.588 1.00 89.94 222 ARG A C 1
ATOM 1683 O O . ARG A 1 222 ? -0.461 -6.311 -11.882 1.00 89.94 222 ARG A O 1
ATOM 1690 N N . ASN A 1 223 ? 1.314 -5.355 -10.929 1.00 84.88 223 ASN A N 1
ATOM 1691 C CA . ASN A 1 223 ? 0.597 -4.177 -10.418 1.00 84.88 223 ASN A CA 1
ATOM 1692 C C . ASN A 1 223 ? 1.088 -2.833 -10.982 1.00 84.88 223 ASN A C 1
ATOM 1694 O O . ASN A 1 223 ? 0.841 -1.790 -10.371 1.00 84.88 223 ASN A O 1
ATOM 1698 N N . CYS A 1 224 ? 1.769 -2.840 -12.134 1.00 80.75 224 CYS A N 1
ATOM 1699 C CA . CYS A 1 224 ? 2.336 -1.615 -12.701 1.00 80.75 224 CYS A CA 1
ATOM 1700 C C . CYS A 1 224 ? 1.316 -0.694 -13.371 1.00 80.75 224 CYS A C 1
ATOM 1702 O O . CYS A 1 224 ? 1.319 0.506 -13.093 1.00 80.75 224 CYS A O 1
ATOM 1704 N N . MET A 1 225 ? 0.448 -1.211 -14.247 1.00 77.56 225 MET A N 1
ATOM 1705 C CA . MET A 1 225 ? -0.502 -0.375 -14.988 1.00 77.56 225 MET A CA 1
ATOM 1706 C C . MET A 1 225 ? -1.876 -1.037 -15.144 1.00 77.56 225 MET A C 1
ATOM 1708 O O . MET A 1 225 ? -1.949 -2.238 -15.391 1.00 77.56 225 MET A O 1
ATOM 1712 N N . PRO A 1 226 ? -2.972 -0.262 -15.048 1.00 81.50 226 PRO A N 1
ATOM 1713 C CA . PRO A 1 226 ? -3.035 1.141 -14.627 1.00 81.50 226 PRO A CA 1
ATOM 1714 C C . PRO A 1 226 ? -2.829 1.299 -13.107 1.00 81.50 226 PRO A C 1
ATOM 1716 O O . PRO A 1 226 ? -3.183 0.419 -12.326 1.00 81.50 226 PRO A O 1
ATOM 1719 N N . SER A 1 227 ? -2.277 2.436 -12.663 1.00 87.38 227 SER A N 1
ATOM 1720 C CA . SER A 1 227 ? -2.016 2.681 -11.234 1.00 87.38 227 SER A CA 1
ATOM 1721 C C . SER A 1 227 ? -3.313 2.833 -10.437 1.00 87.38 227 SER A C 1
ATOM 1723 O O . SER A 1 227 ? -4.001 3.855 -10.515 1.00 87.38 227 SER A O 1
ATOM 1725 N N . LEU A 1 228 ? -3.615 1.828 -9.614 1.00 87.25 228 LEU A N 1
ATOM 1726 C CA . LEU A 1 228 ? -4.801 1.827 -8.760 1.00 87.25 228 LEU A CA 1
ATOM 1727 C C . LEU A 1 228 ? -4.750 2.928 -7.686 1.00 87.25 228 LEU A C 1
ATOM 1729 O O . LEU A 1 228 ? -5.762 3.564 -7.404 1.00 87.25 228 LEU A O 1
ATOM 1733 N N . HIS A 1 229 ? -3.562 3.223 -7.150 1.00 85.62 229 HIS A N 1
ATOM 1734 C CA . HIS A 1 229 ? -3.364 4.315 -6.189 1.00 85.62 229 HIS A CA 1
ATOM 1735 C C . HIS A 1 229 ? -3.686 5.678 -6.805 1.00 85.62 229 HIS A C 1
ATOM 1737 O O . HIS A 1 229 ? -4.385 6.483 -6.191 1.00 85.62 229 HIS A O 1
ATOM 1743 N N . CYS A 1 230 ? -3.226 5.924 -8.036 1.00 86.88 230 CYS A N 1
ATOM 1744 C CA . CYS A 1 230 ? -3.550 7.151 -8.757 1.00 86.88 230 CYS A CA 1
ATOM 1745 C C . CYS A 1 230 ? -5.058 7.245 -9.034 1.00 86.88 230 CYS A C 1
ATOM 1747 O O . CYS A 1 230 ? -5.670 8.278 -8.757 1.00 86.88 230 CYS A O 1
ATOM 1749 N N . ALA A 1 231 ? -5.676 6.149 -9.490 1.00 88.88 231 ALA A N 1
ATOM 1750 C CA . ALA A 1 231 ? -7.116 6.090 -9.731 1.00 88.88 231 ALA A CA 1
ATOM 1751 C C . ALA A 1 231 ? -7.926 6.413 -8.464 1.00 88.88 231 ALA A C 1
ATOM 1753 O O . ALA A 1 231 ? -8.852 7.223 -8.512 1.00 88.88 231 ALA A O 1
ATOM 1754 N N . TRP A 1 232 ? -7.549 5.844 -7.317 1.00 86.75 232 TRP A N 1
ATOM 1755 C CA . TRP A 1 232 ? -8.182 6.142 -6.034 1.00 86.75 232 TRP A CA 1
ATOM 1756 C C . TRP A 1 232 ? -7.960 7.586 -5.581 1.00 86.75 232 TRP A C 1
ATOM 1758 O O . TRP A 1 232 ? -8.918 8.232 -5.163 1.00 86.75 232 TRP A O 1
ATOM 1768 N N . ALA A 1 233 ? -6.749 8.132 -5.708 1.00 84.31 233 ALA A N 1
ATOM 1769 C CA . ALA A 1 233 ? -6.478 9.530 -5.367 1.00 84.31 233 ALA A CA 1
ATOM 1770 C C . ALA A 1 233 ? -7.321 10.505 -6.212 1.00 84.31 233 ALA A C 1
ATOM 1772 O O . ALA A 1 233 ? -7.930 11.432 -5.672 1.00 84.31 233 ALA A O 1
ATOM 1773 N N . ILE A 1 234 ? -7.422 10.266 -7.525 1.00 86.75 234 ILE A N 1
ATOM 1774 C CA . ILE A 1 234 ? -8.275 11.052 -8.429 1.00 86.75 234 ILE A CA 1
ATOM 1775 C C . ILE A 1 234 ? -9.748 10.895 -8.046 1.00 86.75 234 ILE A C 1
ATOM 1777 O O . ILE A 1 234 ? -10.468 11.893 -7.972 1.00 86.75 234 ILE A O 1
ATOM 1781 N N . ALA A 1 235 ? -10.195 9.669 -7.760 1.00 84.12 235 ALA A N 1
ATOM 1782 C CA . ALA A 1 235 ? -11.556 9.402 -7.311 1.00 84.12 235 ALA A CA 1
ATOM 1783 C C . ALA A 1 235 ? -11.886 10.196 -6.041 1.00 84.12 235 ALA A C 1
ATOM 1785 O O . ALA A 1 235 ? -12.906 10.885 -6.011 1.00 84.12 235 ALA A O 1
ATOM 1786 N N . PHE A 1 236 ? -11.006 10.176 -5.035 1.00 78.69 236 PHE A N 1
ATOM 1787 C CA . PHE A 1 236 ? -11.141 10.966 -3.809 1.00 78.69 236 PHE A CA 1
ATOM 1788 C C . PHE A 1 236 ? -11.187 12.474 -4.086 1.00 78.69 236 PHE A C 1
ATOM 1790 O O . PHE A 1 236 ? -12.042 13.177 -3.545 1.00 78.69 236 PHE A O 1
ATOM 1797 N N . LEU A 1 237 ? -10.312 12.995 -4.949 1.00 80.88 237 LEU A N 1
ATOM 1798 C CA . LEU A 1 237 ? -10.304 14.418 -5.303 1.00 80.88 237 LEU A CA 1
ATOM 1799 C C . LEU A 1 237 ? -11.601 14.843 -6.009 1.00 80.88 237 LEU A C 1
ATOM 1801 O O . LEU A 1 237 ? -12.171 15.891 -5.707 1.00 80.88 237 LEU A O 1
ATOM 1805 N N . TRP A 1 238 ? -12.086 14.034 -6.948 1.00 80.50 238 TRP A N 1
ATOM 1806 C CA . TRP A 1 238 ? -13.315 14.322 -7.685 1.00 80.50 238 TRP A CA 1
ATOM 1807 C C . TRP A 1 238 ? -14.527 14.344 -6.755 1.00 80.50 238 TRP A C 1
ATOM 1809 O O . TRP A 1 238 ? -15.364 15.249 -6.790 1.00 80.50 238 TRP A O 1
ATOM 1819 N N . THR A 1 239 ? -14.637 13.320 -5.924 1.00 74.50 239 THR A N 1
ATOM 1820 C CA . THR A 1 239 ? -15.787 13.115 -5.046 1.00 74.50 239 THR A CA 1
ATOM 1821 C C . THR A 1 239 ? -15.795 14.093 -3.876 1.00 74.50 239 THR A C 1
ATOM 1823 O O . THR A 1 239 ? -16.846 14.662 -3.596 1.00 74.50 239 THR A O 1
ATOM 1826 N N . SER A 1 240 ? -14.646 14.398 -3.267 1.00 70.62 240 SER A N 1
ATOM 1827 C CA . SER A 1 240 ? -14.545 15.418 -2.209 1.00 70.62 240 SER A CA 1
ATOM 1828 C C . SER A 1 240 ? -15.047 16.794 -2.667 1.00 70.62 240 SER A C 1
ATOM 1830 O O . SER A 1 240 ? -15.768 17.460 -1.928 1.00 70.62 240 SER A O 1
ATOM 1832 N N . ARG A 1 241 ? -14.775 17.189 -3.919 1.00 64.50 241 ARG A N 1
ATOM 1833 C CA . ARG A 1 241 ? -15.275 18.447 -4.510 1.00 64.50 241 ARG A CA 1
ATOM 1834 C C . ARG A 1 241 ? -16.784 18.459 -4.756 1.00 64.50 241 ARG A C 1
ATOM 1836 O O . ARG A 1 241 ? -17.401 19.519 -4.687 1.00 64.50 241 ARG A O 1
ATOM 1843 N N . ARG A 1 242 ? -17.389 17.307 -5.066 1.00 57.53 242 ARG A N 1
ATOM 1844 C CA . ARG A 1 242 ? -18.850 17.196 -5.232 1.00 57.53 242 ARG A CA 1
ATOM 1845 C C . ARG A 1 242 ? -19.582 17.159 -3.892 1.00 57.53 242 ARG A C 1
ATOM 1847 O O . ARG A 1 242 ? -20.685 17.682 -3.813 1.00 57.53 242 ARG A O 1
ATOM 1854 N N . PHE A 1 243 ? -18.961 16.606 -2.852 1.00 50.53 243 PHE A N 1
ATOM 1855 C CA . PHE A 1 243 ? -19.530 16.560 -1.503 1.00 50.53 243 PHE A CA 1
ATOM 1856 C C . PHE A 1 243 ? -19.297 17.835 -0.678 1.00 50.53 243 PHE A C 1
ATOM 1858 O O . PHE A 1 243 ? -19.913 17.974 0.365 1.00 50.53 243 PHE A O 1
ATOM 1865 N N . SER A 1 244 ? -18.470 18.783 -1.140 1.00 45.19 244 SER A N 1
ATOM 1866 C CA . SER A 1 244 ? -18.345 20.117 -0.518 1.00 45.19 244 SER A CA 1
ATOM 1867 C C . SER A 1 244 ? -19.419 21.120 -0.980 1.00 45.19 244 SER A C 1
ATOM 1869 O O . SER A 1 244 ? -19.419 22.261 -0.520 1.00 45.19 244 SER A O 1
ATOM 1871 N N . ARG A 1 245 ? -20.274 20.744 -1.942 1.00 39.16 245 ARG A N 1
ATOM 1872 C CA . ARG A 1 245 ? -21.311 21.607 -2.544 1.00 39.16 245 ARG A CA 1
ATOM 1873 C C . ARG A 1 245 ? -22.742 21.162 -2.213 1.00 39.16 245 ARG A C 1
ATOM 1875 O O . ARG A 1 245 ? -23.678 21.622 -2.862 1.00 39.16 245 ARG A O 1
ATOM 1882 N N . ILE A 1 246 ? -22.893 20.265 -1.243 1.00 41.53 246 ILE A N 1
ATOM 1883 C CA . ILE A 1 246 ? -24.164 19.833 -0.648 1.00 41.53 246 ILE A CA 1
ATOM 1884 C C . ILE A 1 246 ? -24.048 20.105 0.848 1.00 41.53 246 ILE A C 1
ATOM 1886 O O . ILE A 1 246 ? -25.046 20.570 1.432 1.00 41.53 246 ILE A O 1
#